Protein AF-A0A0C2FC70-F1 (afdb_monomer_lite)

Secondary structure (DSSP, 8-state):
-----EEEE---TT---EEEEPPPP--PPPP-S----EEEEPPPPTT------EEEES--TTS--HHHHHHHHHHHHHHS-EEE---SSPPPHHHHHHHHHTT-TT--S---TT-PPPEEEEETTEEEEEETTEEEETTEEEEE--S-EEPPTTSTTPPTT-EEPPP-HHHHBPSSPPPHHHHHTTEEE---------SSSSPPPS------SS---SSPEEEE--SSS--EEEE-TT------HHHHHHHS-HHHHHHHHT---PPPTTHHHHTTT-EEETTEEE-S--

Sequence (290 aa):
MVIAAVIRETEKAGAPGLHLLPPKETFELPHAETTTGRIQPIAHAADSKVDFGALVYGIDLNKFTDADFAFISDALHNHKLLVFKEQPSMLRPQQQYRLTASFDPDETTGGFAHGKDPFLLHHDGVDIYGIPKRPAIPEQPQVHILGRGPLGPDHYGFPPGFEVQGIDHHEFHLPPHISDEHREAGASRFYQWHFDGSLYNIPPPRVGCLLAVQTPKGPDVTVRWDDGSGTEMRMPPGATAMVAGSRALALLDEATRQTALHSRIEYAPHAFAWMAPARSTRLGHLSWEL

Radius of gyration: 21.15 Å; chains: 1; bounding box: 56×51×53 Å

Organism: NCBI:txid1398154

pLDDT: mean 84.71, std 16.94, range [21.47, 98.69]

Foldseek 3Di:
DDQPFDFDFDDDPDDGDGDGQRWQPDDAFAADPAAPKDWDADDDDPPDPDDAEIEIERAQLQRGGPRNLVVVVVNCVVRVYYHYPDHVDFHDLVSLLVSQVVVPVPDGRLAELAGDFDFDDDDPNFTWGHHLQWTAQRQRRNDTDHDWFFDDCPRRPDHGRRIRHHDDLVLAADDPDQDPVLVVVQEDEDRDDDDQHYLEPDGHRPDDDDGCPDFDDDAWHWYALPPPPRDIDTDGHPDDDDDDVVVVLVPDDPVVNVVVVPDDDRADHSNCVVCVQWHDDSVGTDHPPD

Structure (mmCIF, N/CA/C/O backbone):
data_AF-A0A0C2FC70-F1
#
_entry.id   AF-A0A0C2FC70-F1
#
loop_
_atom_site.group_PDB
_atom_site.id
_atom_site.type_symbol
_atom_site.label_atom_id
_atom_site.label_alt_id
_atom_site.label_comp_id
_atom_site.label_asym_id
_atom_site.label_entity_id
_atom_site.label_seq_id
_atom_site.pdbx_PDB_ins_code
_atom_site.Cartn_x
_atom_site.Cartn_y
_atom_site.Cartn_z
_atom_site.occupancy
_atom_site.B_iso_or_equiv
_atom_site.auth_seq_id
_atom_site.auth_comp_id
_atom_site.auth_asym_id
_atom_site.auth_atom_id
_atom_site.pdbx_PDB_model_num
ATOM 1 N N . MET A 1 1 ? 18.341 -0.486 -23.695 1.00 24.81 1 MET A N 1
ATOM 2 C CA . MET A 1 1 ? 16.872 -0.359 -23.665 1.00 24.81 1 MET A CA 1
ATOM 3 C C . MET A 1 1 ? 16.564 1.110 -23.884 1.00 24.81 1 MET A C 1
ATOM 5 O O . MET A 1 1 ? 16.937 1.914 -23.045 1.00 24.81 1 MET A O 1
ATOM 9 N N . VAL A 1 2 ? 16.051 1.480 -25.058 1.00 21.47 2 VAL A N 1
ATOM 10 C CA . VAL A 1 2 ? 15.674 2.871 -25.347 1.00 21.47 2 VAL A CA 1
ATOM 11 C C . VAL A 1 2 ? 14.281 3.062 -24.758 1.00 21.47 2 VAL A C 1
ATOM 13 O O . VAL A 1 2 ? 13.325 2.499 -25.282 1.00 21.47 2 VAL A O 1
ATOM 16 N N . ILE A 1 3 ? 14.171 3.777 -23.638 1.00 26.19 3 ILE A N 1
ATOM 17 C CA . ILE A 1 3 ? 12.872 4.169 -23.081 1.00 26.19 3 ILE A CA 1
ATOM 18 C C . ILE A 1 3 ? 12.331 5.272 -23.995 1.00 26.19 3 ILE A C 1
ATOM 20 O O . ILE A 1 3 ? 12.760 6.420 -23.923 1.00 26.19 3 ILE A O 1
ATOM 24 N N . ALA A 1 4 ? 11.440 4.912 -24.916 1.00 27.80 4 ALA A N 1
ATOM 25 C CA . ALA A 1 4 ? 10.729 5.881 -25.739 1.00 27.80 4 ALA A CA 1
ATOM 26 C C . ALA A 1 4 ? 9.585 6.481 -24.908 1.00 27.80 4 ALA A C 1
ATOM 28 O O . ALA A 1 4 ? 8.478 5.948 -24.882 1.00 27.80 4 ALA A O 1
ATOM 29 N N . ALA A 1 5 ? 9.850 7.573 -24.190 1.00 32.78 5 ALA A N 1
ATOM 30 C CA . ALA A 1 5 ? 8.787 8.363 -23.580 1.00 32.78 5 ALA A CA 1
ATOM 31 C C . ALA A 1 5 ? 8.075 9.179 -24.671 1.00 32.78 5 ALA A C 1
ATOM 33 O O . ALA A 1 5 ? 8.718 9.888 -25.446 1.00 32.78 5 ALA A O 1
ATOM 34 N N . VAL A 1 6 ? 6.746 9.075 -24.754 1.00 34.03 6 VAL A N 1
ATOM 35 C CA . VAL A 1 6 ? 5.946 9.876 -25.688 1.00 34.03 6 VAL A CA 1
ATOM 36 C C . VAL A 1 6 ? 5.474 11.122 -24.947 1.00 34.03 6 VAL A C 1
ATOM 38 O O . VAL A 1 6 ? 4.600 11.056 -24.085 1.00 34.03 6 VAL A O 1
ATOM 41 N N . ILE A 1 7 ? 6.045 12.273 -25.293 1.00 35.31 7 ILE A N 1
ATOM 42 C CA . ILE A 1 7 ? 5.510 13.569 -24.874 1.00 35.31 7 ILE A CA 1
ATOM 43 C C . ILE A 1 7 ? 4.188 13.762 -25.621 1.00 35.31 7 ILE A C 1
ATOM 45 O O . ILE A 1 7 ? 4.172 13.818 -26.851 1.00 35.31 7 ILE A O 1
ATOM 49 N N . ARG A 1 8 ? 3.069 13.840 -24.894 1.00 36.94 8 ARG A N 1
ATOM 50 C CA . ARG A 1 8 ? 1.784 14.249 -25.473 1.00 36.94 8 ARG A CA 1
ATOM 51 C C . ARG A 1 8 ? 1.404 15.604 -24.905 1.00 36.94 8 ARG A C 1
ATOM 53 O O . ARG A 1 8 ? 1.207 15.754 -23.702 1.00 36.94 8 ARG A O 1
ATOM 60 N N . GLU A 1 9 ? 1.275 16.578 -25.791 1.00 37.28 9 GLU A N 1
ATOM 61 C CA . GLU A 1 9 ? 0.678 17.869 -25.478 1.00 37.28 9 GLU A CA 1
ATOM 62 C C . GLU A 1 9 ? -0.832 17.647 -25.307 1.00 37.28 9 GLU A C 1
ATOM 64 O O . GLU A 1 9 ? -1.529 17.265 -26.248 1.00 37.28 9 GLU A O 1
ATOM 69 N N . THR A 1 10 ? -1.346 17.762 -24.081 1.00 39.78 10 THR A N 1
ATOM 70 C CA . THR A 1 10 ? -2.792 17.670 -23.848 1.00 39.78 10 THR A CA 1
ATOM 71 C C . THR A 1 10 ? -3.376 19.069 -23.770 1.00 39.78 10 THR A C 1
ATOM 73 O O . THR A 1 10 ? -3.361 19.686 -22.707 1.00 39.78 10 THR A O 1
ATOM 76 N N . GLU A 1 11 ? -3.934 19.553 -24.878 1.00 41.75 11 GLU A N 1
ATOM 77 C CA . GLU A 1 11 ? -4.805 20.727 -24.886 1.00 41.75 11 GLU A CA 1
ATOM 78 C C . GLU A 1 11 ? -6.149 20.380 -24.221 1.00 41.75 11 GLU A C 1
ATOM 80 O O . GLU A 1 11 ? -7.083 19.916 -24.873 1.00 41.75 11 GLU A O 1
ATOM 85 N N . LYS A 1 12 ? -6.280 20.601 -22.908 1.00 36.34 12 LYS A N 1
ATOM 86 C CA . LYS A 1 12 ? -7.579 20.902 -22.282 1.00 36.34 12 LYS A CA 1
ATOM 87 C C . LYS A 1 12 ? -7.410 21.978 -21.211 1.00 36.34 12 LYS A C 1
ATOM 89 O O . LYS A 1 12 ? -6.438 21.982 -20.465 1.00 36.34 12 LYS A O 1
ATOM 94 N N . ALA A 1 13 ? -8.360 22.912 -21.222 1.00 39.34 13 ALA A N 1
ATOM 95 C CA . ALA A 1 13 ? -8.291 24.255 -20.653 1.00 39.34 13 ALA A CA 1
ATOM 96 C C . ALA A 1 13 ? -7.750 24.327 -19.213 1.00 39.34 13 ALA A C 1
ATOM 98 O O . ALA A 1 13 ? -8.326 23.737 -18.302 1.00 39.34 13 ALA A O 1
ATOM 99 N N . GLY A 1 14 ? -6.685 25.113 -19.016 1.00 43.97 14 GLY A N 1
ATOM 100 C CA . GLY A 1 14 ? -6.216 25.507 -17.684 1.00 43.97 14 GLY A CA 1
ATOM 101 C C . GLY A 1 14 ? -4.735 25.872 -17.576 1.00 43.97 14 GLY A C 1
ATOM 102 O O . GLY A 1 14 ? -4.416 26.754 -16.793 1.00 43.97 14 GLY A O 1
ATOM 103 N N . ALA A 1 15 ? -3.853 25.249 -18.363 1.00 36.56 15 ALA A N 1
ATOM 104 C CA . ALA A 1 15 ? -2.464 25.664 -18.612 1.00 36.56 15 ALA A CA 1
ATOM 105 C C . ALA A 1 15 ? -1.824 24.703 -19.637 1.00 36.56 15 ALA A C 1
ATOM 107 O O . ALA A 1 15 ? -2.064 23.498 -19.541 1.00 36.56 15 ALA A O 1
ATOM 108 N N . PRO A 1 16 ? -1.003 25.175 -20.594 1.00 36.03 16 PRO A N 1
ATOM 109 C CA . PRO A 1 16 ? -0.194 24.293 -21.429 1.00 36.03 16 PRO A CA 1
ATOM 110 C C . PRO A 1 16 ? 0.935 23.699 -20.576 1.00 36.03 16 PRO A C 1
ATOM 112 O O . PRO A 1 16 ? 1.930 24.358 -20.286 1.00 36.03 16 PRO A O 1
ATOM 115 N N . GLY A 1 17 ? 0.754 22.462 -20.119 1.00 44.16 17 GLY A N 1
ATOM 116 C CA . GLY A 1 17 ? 1.814 21.656 -19.521 1.00 44.16 17 GLY A CA 1
ATOM 117 C C . GLY A 1 17 ? 2.270 20.594 -20.515 1.00 44.16 17 GLY A C 1
ATOM 118 O O . GLY A 1 17 ? 1.457 19.793 -20.977 1.00 44.16 17 GLY A O 1
ATOM 119 N N . LEU A 1 18 ? 3.564 20.565 -20.844 1.00 38.22 18 LEU A N 1
ATOM 120 C CA . LEU A 1 18 ? 4.168 19.397 -21.482 1.00 38.22 18 LEU A CA 1
ATOM 121 C C . LEU A 1 18 ? 4.107 18.250 -20.466 1.00 38.22 18 LEU A C 1
ATOM 123 O O . LEU A 1 18 ? 4.633 18.372 -19.360 1.00 38.22 18 LEU A O 1
ATOM 127 N N . HIS A 1 19 ? 3.443 17.150 -20.813 1.00 45.22 19 HIS A N 1
ATOM 128 C CA . HIS A 1 19 ? 3.321 16.005 -19.920 1.00 45.22 19 HIS A CA 1
ATOM 129 C C . HIS A 1 19 ? 3.948 14.768 -20.555 1.00 45.22 19 HIS A C 1
ATOM 131 O O . HIS A 1 19 ? 3.587 14.357 -21.661 1.00 45.22 19 HIS A O 1
ATOM 137 N N . LEU A 1 20 ? 4.867 14.151 -19.816 1.00 42.59 20 LEU A N 1
ATOM 138 C CA . LEU A 1 20 ? 5.323 12.799 -20.089 1.00 42.59 20 LEU A CA 1
ATOM 139 C C . LEU A 1 20 ? 4.213 11.843 -19.650 1.00 42.59 20 LEU A C 1
ATOM 141 O O . LEU A 1 20 ? 3.920 11.714 -18.463 1.00 42.59 20 LEU A O 1
ATOM 145 N N . LEU A 1 21 ? 3.563 11.199 -20.616 1.00 49.97 21 LEU A N 1
ATOM 146 C CA . LEU A 1 21 ? 2.787 9.996 -20.349 1.00 49.97 21 LEU A CA 1
ATOM 147 C C . LEU A 1 21 ? 3.707 8.833 -20.715 1.00 49.97 21 LEU A C 1
ATOM 149 O O . LEU A 1 21 ? 3.966 8.647 -21.909 1.00 49.97 21 LEU A O 1
ATOM 153 N N . PRO A 1 22 ? 4.263 8.088 -19.743 1.00 51.53 22 PRO A N 1
ATOM 154 C CA . PRO A 1 22 ? 4.985 6.880 -20.093 1.00 51.53 22 PRO A CA 1
ATOM 155 C C . PRO A 1 22 ? 3.990 5.976 -20.836 1.00 51.53 22 PRO A C 1
ATOM 157 O O . PRO A 1 22 ? 2.924 5.690 -20.286 1.00 51.53 22 PRO A O 1
ATOM 160 N N . PRO A 1 23 ? 4.254 5.574 -22.094 1.00 55.75 23 PRO A N 1
ATOM 161 C CA . PRO A 1 23 ? 3.409 4.574 -22.730 1.00 55.75 23 PRO A CA 1
ATOM 162 C C . PRO A 1 23 ? 3.385 3.345 -21.820 1.00 55.75 23 PRO A C 1
ATOM 164 O O . PRO A 1 23 ? 4.428 2.990 -21.265 1.00 55.75 23 PRO A O 1
ATOM 167 N N . LYS A 1 24 ? 2.214 2.714 -21.642 1.00 66.94 24 LYS A N 1
ATOM 168 C CA . LYS A 1 24 ? 2.158 1.441 -20.920 1.00 66.94 24 LYS A CA 1
ATOM 169 C C . LYS A 1 24 ? 3.145 0.502 -21.588 1.00 66.94 24 LYS A C 1
ATOM 171 O O . LYS A 1 24 ? 3.016 0.186 -22.773 1.00 66.94 24 LYS A O 1
ATOM 176 N N . GLU A 1 25 ? 4.145 0.094 -20.827 1.00 68.81 25 GLU A N 1
ATOM 177 C CA . GLU A 1 25 ? 5.095 -0.880 -21.311 1.00 68.81 25 GLU A CA 1
ATOM 178 C C . GLU A 1 25 ? 4.324 -2.191 -21.513 1.00 68.81 25 GLU A C 1
ATOM 180 O O . GLU A 1 25 ? 3.597 -2.667 -20.639 1.00 68.81 25 GLU A O 1
ATOM 185 N N . THR A 1 26 ? 4.366 -2.702 -22.740 1.00 69.81 26 THR A N 1
ATOM 186 C CA . THR A 1 26 ? 3.718 -3.962 -23.090 1.00 69.81 26 THR A CA 1
ATOM 187 C C . THR A 1 26 ? 4.673 -5.061 -22.668 1.00 69.81 26 THR A C 1
ATOM 189 O O . THR A 1 26 ? 5.777 -5.167 -23.201 1.00 69.81 26 THR A O 1
ATOM 192 N N . PHE A 1 27 ? 4.280 -5.841 -21.669 1.00 77.62 27 PHE A N 1
ATOM 193 C CA . PHE A 1 27 ? 5.109 -6.917 -21.148 1.00 77.62 27 PHE A CA 1
ATOM 194 C C . PHE A 1 27 ? 4.479 -8.257 -21.499 1.00 77.62 27 PHE A C 1
ATOM 196 O O . PHE A 1 27 ? 3.345 -8.527 -21.111 1.00 77.62 27 PHE A O 1
ATOM 203 N N . GLU A 1 28 ? 5.237 -9.109 -22.181 1.00 86.94 28 GLU A N 1
ATOM 204 C CA . GLU A 1 28 ? 4.930 -10.533 -22.274 1.00 86.94 28 GLU A CA 1
ATOM 205 C C . GLU A 1 28 ? 5.640 -11.245 -21.121 1.00 86.94 28 GLU A C 1
ATOM 207 O O . GLU A 1 28 ? 6.858 -11.121 -20.947 1.00 86.94 28 GLU A O 1
ATOM 212 N N . LEU A 1 29 ? 4.870 -11.946 -20.287 1.00 93.69 29 LEU A N 1
ATOM 213 C CA . LEU A 1 29 ? 5.446 -12.781 -19.240 1.00 93.69 29 LEU A CA 1
ATOM 214 C C . LEU A 1 29 ? 6.106 -14.005 -19.888 1.00 93.69 29 LEU A C 1
ATOM 216 O O . LEU A 1 29 ? 5.537 -14.569 -20.825 1.00 93.69 29 LEU A O 1
ATOM 220 N N . PRO A 1 30 ? 7.286 -14.440 -19.409 1.00 96.06 30 PRO A N 1
ATOM 221 C CA . PRO A 1 30 ? 7.860 -15.701 -19.850 1.00 96.06 30 PRO A CA 1
ATOM 222 C C . PRO A 1 30 ? 6.858 -16.836 -19.638 1.00 96.06 30 PRO A C 1
ATOM 224 O O . PRO A 1 30 ? 6.264 -16.940 -18.565 1.00 96.06 30 PRO A O 1
ATOM 227 N N . HIS A 1 31 ? 6.688 -17.674 -20.655 1.00 97.50 31 HIS A N 1
ATOM 228 C CA . HIS A 1 31 ? 5.758 -18.790 -20.581 1.00 97.50 31 HIS A CA 1
ATOM 229 C C . HIS A 1 31 ? 6.307 -19.931 -19.714 1.00 97.50 31 HIS A C 1
ATOM 231 O O . HIS A 1 31 ? 7.482 -20.298 -19.835 1.00 97.50 31 HIS A O 1
ATOM 237 N N . ALA A 1 32 ? 5.448 -20.530 -18.894 1.00 98.06 32 ALA A N 1
ATOM 238 C CA . ALA A 1 32 ? 5.674 -21.828 -18.277 1.00 98.06 32 ALA A CA 1
ATOM 239 C C . ALA A 1 32 ? 4.381 -22.650 -18.230 1.00 98.06 32 ALA A C 1
ATOM 241 O O . ALA A 1 32 ? 3.291 -22.122 -18.056 1.00 98.06 32 ALA A O 1
ATOM 242 N N . GLU A 1 33 ? 4.514 -23.972 -18.321 1.00 97.56 33 GLU A N 1
ATOM 243 C CA . GLU A 1 33 ? 3.372 -24.898 -18.251 1.00 97.56 33 GLU A CA 1
ATOM 244 C C . GLU A 1 33 ? 2.795 -25.013 -16.829 1.00 97.56 33 GLU A C 1
ATOM 246 O O . GLU A 1 33 ? 1.617 -25.303 -16.632 1.00 97.56 33 GLU A O 1
ATOM 251 N N . THR A 1 34 ? 3.636 -24.816 -15.809 1.00 97.69 34 THR A N 1
ATOM 252 C CA . THR A 1 34 ? 3.276 -25.003 -14.399 1.00 97.69 34 THR A CA 1
ATOM 253 C C . THR A 1 34 ? 3.986 -23.994 -13.509 1.00 97.69 34 THR A C 1
ATOM 255 O O . THR A 1 34 ? 5.138 -23.651 -13.768 1.00 97.69 34 THR A O 1
ATOM 258 N N . THR A 1 35 ? 3.346 -23.613 -12.405 1.00 97.94 35 THR A N 1
ATOM 259 C CA . THR A 1 35 ? 3.975 -22.844 -11.324 1.00 97.94 35 THR A CA 1
ATOM 260 C C . THR A 1 35 ? 4.586 -23.768 -10.265 1.00 97.94 35 THR A C 1
ATOM 262 O O . THR A 1 35 ? 4.071 -24.854 -9.991 1.00 97.94 35 THR A O 1
ATOM 265 N N . THR A 1 36 ? 5.662 -23.320 -9.618 1.00 96.69 36 THR A N 1
ATOM 266 C CA . THR A 1 36 ? 6.178 -23.907 -8.364 1.00 96.69 36 THR A CA 1
ATOM 267 C C . THR A 1 36 ? 5.566 -23.262 -7.117 1.00 96.69 36 THR A C 1
ATOM 269 O O . THR A 1 36 ? 5.933 -23.600 -5.988 1.00 96.69 36 THR A O 1
ATOM 272 N N . GLY A 1 37 ? 4.647 -22.317 -7.318 1.00 97.69 37 GLY A N 1
ATOM 273 C CA . GLY A 1 37 ? 3.953 -21.579 -6.285 1.00 97.69 37 GLY A CA 1
ATOM 274 C C . GLY A 1 37 ? 3.147 -22.474 -5.358 1.00 97.69 37 GLY A C 1
ATOM 275 O O . GLY A 1 37 ? 2.450 -23.397 -5.776 1.00 97.69 37 GLY A O 1
ATOM 276 N N . ARG A 1 38 ? 3.215 -22.168 -4.064 1.00 98.38 38 ARG A N 1
ATOM 277 C CA . ARG A 1 38 ? 2.359 -22.785 -3.049 1.00 98.38 38 ARG A CA 1
ATOM 278 C C . ARG A 1 38 ? 1.823 -21.744 -2.083 1.00 98.38 38 ARG A C 1
ATOM 280 O O . ARG A 1 38 ? 2.500 -20.765 -1.763 1.00 98.38 38 ARG A O 1
ATOM 287 N N . ILE A 1 39 ? 0.622 -22.009 -1.589 1.00 98.44 39 ILE A N 1
ATOM 288 C CA . ILE A 1 39 ? -0.102 -21.152 -0.655 1.00 98.44 39 ILE A CA 1
ATOM 289 C C . ILE A 1 39 ? -0.124 -21.806 0.722 1.00 98.44 39 ILE A C 1
ATOM 291 O O . ILE A 1 39 ? -0.339 -23.009 0.856 1.00 98.44 39 ILE A O 1
ATOM 295 N N . GLN A 1 40 ? 0.057 -20.989 1.751 1.00 98.50 40 GLN A N 1
ATOM 296 C CA . GLN A 1 40 ? -0.222 -21.339 3.135 1.00 98.50 40 GLN A CA 1
ATOM 297 C C . GLN A 1 40 ? -1.121 -20.248 3.728 1.00 98.50 40 GLN A C 1
ATOM 299 O O . GLN A 1 40 ? -0.645 -19.123 3.890 1.00 98.50 40 GLN A O 1
ATOM 304 N N . PRO A 1 41 ? -2.396 -20.530 4.057 1.00 97.69 41 PRO A N 1
ATOM 305 C CA . PRO A 1 41 ? -3.260 -19.556 4.719 1.00 97.69 41 PRO A CA 1
ATOM 306 C C . PRO A 1 41 ? -2.601 -18.985 5.979 1.00 97.69 41 PRO A C 1
ATOM 308 O O . PRO A 1 41 ? -1.915 -19.706 6.711 1.00 97.69 41 PRO A O 1
ATOM 311 N N . ILE A 1 42 ? -2.787 -17.687 6.226 1.00 96.81 42 ILE A N 1
ATOM 312 C CA . ILE A 1 42 ? -2.269 -17.056 7.442 1.00 96.81 42 ILE A CA 1
ATOM 313 C C . ILE A 1 42 ? -3.010 -17.648 8.642 1.00 96.81 42 ILE A C 1
ATOM 315 O O . ILE A 1 42 ? -4.238 -17.673 8.680 1.00 96.81 42 ILE A O 1
ATOM 319 N N . ALA A 1 43 ? -2.249 -18.139 9.620 1.00 95.00 43 ALA A N 1
ATOM 320 C CA . ALA A 1 43 ? -2.805 -18.595 10.882 1.00 95.00 43 ALA A CA 1
ATOM 321 C C . ALA A 1 43 ? -3.225 -17.382 11.718 1.00 95.00 43 ALA A C 1
ATOM 323 O O . ALA A 1 43 ? -2.395 -16.545 12.075 1.00 95.00 43 ALA A O 1
ATOM 324 N N . HIS A 1 44 ? -4.515 -17.306 12.026 1.00 93.31 44 HIS A N 1
ATOM 325 C CA . HIS A 1 44 ? -5.086 -16.293 12.907 1.00 93.31 44 HIS A CA 1
ATOM 326 C C . HIS A 1 44 ? -5.224 -16.836 14.333 1.00 93.31 44 HIS A C 1
ATOM 328 O O . HIS A 1 44 ? -5.154 -18.047 14.555 1.00 93.31 44 HIS A O 1
ATOM 334 N N . ALA A 1 45 ? -5.411 -15.944 15.311 1.00 90.56 45 ALA A N 1
ATOM 335 C CA . ALA A 1 45 ? -5.702 -16.346 16.688 1.00 90.56 45 ALA A CA 1
ATOM 336 C C . ALA A 1 45 ? -6.962 -17.231 16.750 1.00 90.56 45 ALA A C 1
ATOM 338 O O . ALA A 1 45 ? -7.863 -17.082 15.928 1.00 90.56 45 ALA A O 1
ATOM 339 N N . ALA A 1 46 ? -7.029 -18.156 17.711 1.00 89.50 46 ALA A N 1
ATOM 340 C CA . ALA A 1 46 ? -8.088 -19.173 17.763 1.00 89.50 46 ALA A CA 1
ATOM 341 C C . ALA A 1 46 ? -9.508 -18.589 17.920 1.00 89.50 46 ALA A C 1
ATOM 343 O O . ALA A 1 46 ? -10.487 -19.207 17.513 1.00 89.50 46 ALA A O 1
ATOM 344 N N . ASP A 1 47 ? -9.613 -17.402 18.508 1.00 90.31 47 ASP A N 1
ATOM 345 C CA . ASP A 1 47 ? -10.835 -16.620 18.693 1.00 90.31 47 ASP A CA 1
ATOM 346 C C . ASP A 1 47 ? -11.088 -15.606 17.561 1.00 90.31 47 ASP A C 1
ATOM 348 O O . ASP A 1 47 ? -12.145 -14.968 17.512 1.00 90.31 47 ASP A O 1
ATOM 352 N N . SER A 1 48 ? -10.148 -15.471 16.623 1.00 89.81 48 SER A N 1
ATOM 353 C CA . SER A 1 48 ? -10.283 -14.598 15.466 1.00 89.81 48 SER A CA 1
ATOM 354 C C . SER A 1 48 ? -11.284 -15.166 14.465 1.00 89.81 48 SER A C 1
ATOM 356 O O . SER A 1 48 ? -11.252 -16.337 14.097 1.00 89.81 48 SER A O 1
ATOM 358 N N . LYS A 1 49 ? -12.157 -14.291 13.962 1.00 88.81 49 LYS A N 1
ATOM 359 C CA . LYS A 1 49 ? -13.102 -14.603 12.876 1.00 88.81 49 LYS A CA 1
ATOM 360 C C . LYS A 1 49 ? -12.554 -14.250 11.490 1.00 88.81 49 LYS A C 1
ATOM 362 O O . LYS A 1 49 ? -13.321 -14.235 10.528 1.00 88.81 49 LYS A O 1
ATOM 367 N N . VAL A 1 50 ? -11.273 -13.892 11.403 1.00 92.12 50 VAL A N 1
ATOM 368 C CA . VAL A 1 50 ? -10.609 -13.550 10.143 1.00 92.12 50 VAL A CA 1
ATOM 369 C C . VAL A 1 50 ? -10.375 -14.824 9.330 1.00 92.12 50 VAL A C 1
ATOM 371 O O . VAL A 1 50 ? -9.834 -15.801 9.837 1.00 92.12 50 VAL A O 1
ATOM 374 N N . ASP A 1 51 ? -10.779 -14.795 8.063 1.00 91.75 51 ASP A N 1
ATOM 375 C CA . ASP A 1 51 ? -10.767 -15.930 7.133 1.00 91.75 51 ASP A CA 1
ATOM 376 C C . ASP A 1 51 ? -10.002 -15.638 5.828 1.00 91.75 51 ASP A C 1
ATOM 378 O O . ASP A 1 51 ? -10.070 -16.408 4.870 1.00 91.75 51 ASP A O 1
ATOM 382 N N . PHE A 1 52 ? -9.251 -14.536 5.784 1.00 95.50 52 PHE A N 1
ATOM 383 C CA . PHE A 1 52 ? -8.480 -14.109 4.618 1.00 95.50 52 PHE A CA 1
ATOM 384 C C . PHE A 1 52 ? -6.982 -13.993 4.936 1.00 95.50 52 PHE A C 1
ATOM 386 O O . PHE A 1 52 ? -6.560 -14.021 6.093 1.00 95.50 52 PHE A O 1
ATOM 393 N N . GLY A 1 53 ? -6.177 -13.841 3.890 1.00 97.50 53 GLY A N 1
ATOM 394 C CA . GLY A 1 53 ? -4.730 -13.717 3.958 1.00 97.50 53 GLY A CA 1
ATOM 395 C C . GLY A 1 53 ? -4.014 -15.045 3.739 1.00 97.50 53 GLY A C 1
ATOM 396 O O . GLY A 1 53 ? -4.361 -16.066 4.335 1.00 97.50 53 GLY A O 1
ATOM 397 N N . ALA A 1 54 ? -2.978 -15.033 2.905 1.00 98.44 54 ALA A N 1
ATOM 398 C CA . ALA A 1 54 ? -2.121 -16.190 2.717 1.00 98.44 54 ALA A CA 1
ATOM 399 C C . ALA A 1 54 ? -0.657 -15.823 2.455 1.00 98.44 54 ALA A C 1
ATOM 401 O O . ALA A 1 54 ? -0.333 -14.771 1.909 1.00 98.44 54 ALA A O 1
ATOM 402 N N . LEU A 1 55 ? 0.234 -16.723 2.850 1.00 98.69 55 LEU A N 1
ATOM 403 C CA . LEU A 1 55 ? 1.650 -16.695 2.528 1.00 98.69 55 LEU A CA 1
ATOM 404 C C . LEU A 1 55 ? 1.873 -17.429 1.201 1.00 98.69 55 LEU A C 1
ATOM 406 O O . LEU A 1 55 ? 1.367 -18.538 1.018 1.00 98.69 55 LEU A O 1
ATOM 410 N N . VAL A 1 56 ? 2.654 -16.833 0.305 1.00 98.69 56 VAL A N 1
ATOM 411 C CA . VAL A 1 56 ? 3.025 -17.422 -0.988 1.00 98.69 56 VAL A CA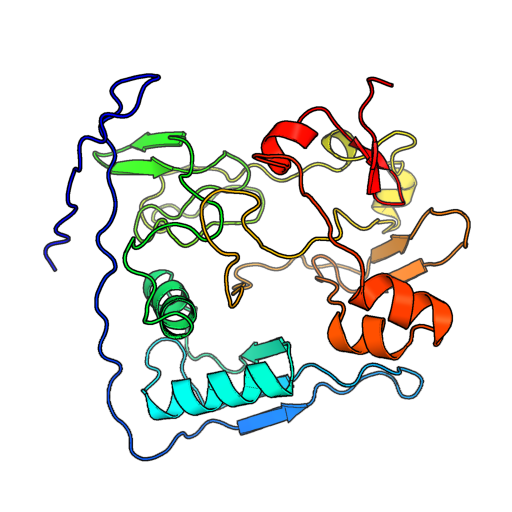 1
ATOM 412 C C . VAL A 1 56 ? 4.515 -17.728 -0.993 1.00 98.69 56 VAL A C 1
ATOM 414 O O . VAL A 1 56 ? 5.333 -16.884 -0.626 1.00 98.69 56 VAL A O 1
ATOM 417 N N . TYR A 1 57 ? 4.862 -18.936 -1.422 1.00 98.69 57 TYR A N 1
ATOM 418 C CA . TYR A 1 57 ? 6.234 -19.432 -1.504 1.00 98.69 57 TYR A CA 1
ATOM 419 C C . TYR A 1 57 ? 6.516 -20.006 -2.888 1.00 98.69 57 TYR A C 1
ATOM 421 O O . TYR A 1 57 ? 5.586 -20.385 -3.597 1.00 98.69 57 TYR A O 1
ATOM 429 N N . GLY A 1 58 ? 7.798 -20.142 -3.231 1.00 97.81 58 GLY A N 1
ATOM 430 C CA . GLY A 1 58 ? 8.228 -20.843 -4.444 1.00 97.81 58 GLY A CA 1
ATOM 431 C C . GLY A 1 58 ? 8.094 -20.040 -5.739 1.00 97.81 58 GLY A C 1
ATOM 432 O O . GLY A 1 58 ? 8.322 -20.608 -6.798 1.00 97.81 58 GLY A O 1
ATOM 433 N N . ILE A 1 59 ? 7.755 -18.748 -5.666 1.00 98.31 59 ILE A N 1
ATOM 434 C CA . ILE A 1 59 ? 7.711 -17.835 -6.818 1.00 98.31 59 ILE A CA 1
ATOM 435 C C . ILE A 1 59 ? 8.735 -16.722 -6.598 1.00 98.31 59 ILE A C 1
ATOM 437 O O . ILE A 1 59 ? 8.660 -16.014 -5.594 1.00 98.31 59 ILE A O 1
ATOM 441 N N . ASP A 1 60 ? 9.669 -16.546 -7.533 1.00 97.94 60 ASP A N 1
ATOM 442 C CA . ASP A 1 60 ? 10.565 -15.384 -7.582 1.00 97.94 60 ASP A CA 1
ATOM 443 C C . ASP A 1 60 ? 9.867 -14.245 -8.333 1.00 97.94 60 ASP A C 1
ATOM 445 O O . ASP A 1 60 ? 9.762 -14.268 -9.560 1.00 97.94 60 ASP A O 1
ATOM 449 N N . LEU A 1 61 ? 9.408 -13.219 -7.612 1.00 97.88 61 LEU A N 1
ATOM 450 C CA . LEU A 1 61 ? 8.716 -12.075 -8.207 1.00 97.88 61 LEU A CA 1
ATOM 451 C C . LEU A 1 61 ? 9.607 -11.239 -9.136 1.00 97.88 61 LEU A C 1
ATOM 453 O O . LEU A 1 61 ? 9.091 -10.429 -9.899 1.00 97.88 61 LEU A O 1
ATOM 457 N N . ASN A 1 62 ? 10.932 -11.418 -9.125 1.00 97.31 62 ASN A N 1
ATOM 458 C CA . ASN A 1 62 ? 11.794 -10.785 -10.121 1.00 97.31 62 ASN A CA 1
ATOM 459 C C . ASN A 1 62 ? 11.821 -11.528 -11.469 1.00 97.31 62 ASN A C 1
ATOM 461 O O . ASN A 1 62 ? 12.403 -10.994 -12.422 1.00 97.31 62 ASN A O 1
ATOM 465 N N . LYS A 1 63 ? 11.261 -12.747 -11.535 1.00 97.00 63 LYS A N 1
ATOM 466 C CA . LYS A 1 63 ? 11.337 -13.678 -12.676 1.00 97.00 63 LYS A CA 1
ATOM 467 C C . LYS A 1 63 ? 10.065 -14.525 -12.857 1.00 97.00 63 LYS A C 1
ATOM 469 O O . LYS A 1 63 ? 10.150 -15.637 -13.371 1.00 97.00 63 LYS A O 1
ATOM 474 N N . PHE A 1 64 ? 8.912 -14.027 -12.421 1.00 97.81 64 PHE A N 1
ATOM 475 C CA . PHE A 1 64 ? 7.662 -14.782 -12.487 1.00 97.81 64 PHE A CA 1
ATOM 476 C C . PHE A 1 64 ? 7.192 -14.988 -13.934 1.00 97.81 64 PHE A C 1
ATOM 478 O O . PHE A 1 64 ? 7.421 -14.150 -14.812 1.00 97.81 64 PHE A O 1
ATOM 485 N N . THR A 1 65 ? 6.547 -16.126 -14.158 1.00 98.19 65 THR A N 1
ATOM 486 C CA . THR A 1 65 ? 6.000 -16.570 -15.445 1.00 98.19 65 THR A CA 1
ATOM 487 C C . THR A 1 65 ? 4.506 -16.260 -15.562 1.00 98.19 65 THR A C 1
ATOM 489 O O . THR A 1 65 ? 3.875 -15.790 -14.611 1.00 98.19 65 THR A O 1
ATOM 492 N N . ASP A 1 66 ? 3.909 -16.529 -16.721 1.00 97.88 66 ASP A N 1
ATOM 493 C CA . ASP A 1 66 ? 2.455 -16.458 -16.903 1.00 97.88 66 ASP A CA 1
ATOM 494 C C . ASP A 1 66 ? 1.687 -17.459 -16.016 1.00 97.88 66 ASP A C 1
ATOM 496 O O . ASP A 1 66 ? 0.673 -17.088 -15.422 1.00 97.88 66 ASP A O 1
ATOM 500 N N . ALA A 1 67 ? 2.193 -18.683 -15.837 1.00 98.50 67 ALA A N 1
ATOM 501 C CA . ALA A 1 67 ? 1.629 -19.666 -14.912 1.00 98.50 67 ALA A CA 1
ATOM 502 C C . ALA A 1 67 ? 1.720 -19.207 -13.450 1.00 98.50 67 ALA A C 1
ATOM 504 O O . ALA A 1 67 ? 0.763 -19.377 -12.689 1.00 98.50 67 ALA A O 1
ATOM 505 N N . ASP A 1 68 ? 2.835 -18.584 -13.052 1.00 98.69 68 ASP A N 1
ATOM 506 C CA . ASP A 1 68 ? 2.961 -17.980 -11.721 1.00 98.69 68 ASP A CA 1
ATOM 507 C C . ASP A 1 68 ? 1.956 -16.844 -11.532 1.00 98.69 68 ASP A C 1
ATOM 509 O O . ASP A 1 68 ? 1.323 -16.745 -10.482 1.00 98.69 68 ASP A O 1
ATOM 513 N N . PHE A 1 69 ? 1.776 -15.992 -12.543 1.00 98.12 69 PHE A N 1
ATOM 514 C CA . PHE A 1 69 ? 0.805 -14.908 -12.472 1.00 98.12 69 PHE A CA 1
ATOM 515 C C . PHE A 1 69 ? -0.634 -15.424 -12.383 1.00 98.12 69 PHE A C 1
ATOM 517 O O . PHE A 1 69 ? -1.398 -14.931 -11.555 1.00 98.12 69 PHE A O 1
ATOM 524 N N . ALA A 1 70 ? -1.004 -16.434 -13.175 1.00 98.31 70 ALA A N 1
ATOM 525 C CA . ALA A 1 70 ? -2.324 -17.057 -13.096 1.00 98.31 70 ALA A CA 1
ATOM 526 C C . ALA A 1 70 ? -2.600 -17.596 -11.683 1.00 98.31 70 ALA A C 1
ATOM 528 O O . ALA A 1 70 ? -3.660 -17.332 -11.111 1.00 98.31 70 ALA A O 1
ATOM 529 N N . PHE A 1 71 ? -1.609 -18.264 -11.086 1.00 98.69 71 PHE A N 1
ATOM 530 C CA . PHE A 1 71 ? -1.666 -18.728 -9.703 1.00 98.69 71 PHE A CA 1
ATOM 531 C C . PHE A 1 71 ? -1.811 -17.579 -8.700 1.00 98.69 71 PHE A C 1
ATOM 533 O O . PHE A 1 71 ? -2.676 -17.627 -7.829 1.00 98.69 71 PHE A O 1
ATOM 540 N N . ILE A 1 72 ? -0.997 -16.526 -8.823 1.00 98.56 72 ILE A N 1
ATOM 541 C CA . ILE A 1 72 ? -1.058 -15.340 -7.957 1.00 98.56 72 ILE A CA 1
ATOM 542 C C . ILE A 1 72 ? -2.424 -14.660 -8.058 1.00 98.56 72 ILE A C 1
ATOM 544 O O . ILE A 1 72 ? -2.988 -14.262 -7.039 1.00 98.56 72 ILE A O 1
ATOM 548 N N . SER A 1 73 ? -2.954 -14.525 -9.272 1.00 97.94 73 SER A N 1
ATOM 549 C CA . SER A 1 73 ? -4.236 -13.880 -9.523 1.00 97.94 73 SER A CA 1
ATOM 550 C C . SER A 1 73 ? -5.372 -14.647 -8.856 1.00 97.94 73 SER A C 1
ATOM 552 O O . SER A 1 73 ? -6.119 -14.058 -8.072 1.00 97.94 73 SER A O 1
ATOM 554 N N . ASP A 1 74 ? -5.465 -15.961 -9.074 1.00 98.25 74 ASP A N 1
ATOM 555 C CA . ASP A 1 74 ? -6.470 -16.801 -8.414 1.00 98.25 74 ASP A CA 1
ATOM 556 C C . ASP A 1 74 ? -6.323 -16.760 -6.883 1.00 98.25 74 ASP A C 1
ATOM 558 O O . ASP A 1 74 ? -7.281 -16.485 -6.153 1.00 98.25 74 ASP A O 1
ATOM 562 N N . ALA A 1 75 ? -5.094 -16.913 -6.384 1.00 98.31 75 ALA A N 1
ATOM 563 C CA . ALA A 1 75 ? -4.794 -16.854 -4.960 1.00 98.31 75 ALA A CA 1
ATOM 564 C C . ALA A 1 75 ? -5.230 -15.528 -4.326 1.00 98.31 75 ALA A C 1
ATOM 566 O O . ALA A 1 75 ? -5.798 -15.525 -3.234 1.00 98.31 75 ALA A O 1
ATOM 567 N N . LEU A 1 76 ? -4.993 -14.396 -4.995 1.00 97.81 76 LEU A N 1
ATOM 568 C CA . LEU A 1 76 ? -5.360 -13.080 -4.481 1.00 97.81 76 LEU A CA 1
ATOM 569 C C . LEU A 1 76 ? -6.881 -12.904 -4.462 1.00 97.81 76 LEU A C 1
ATOM 571 O O . LEU A 1 76 ? -7.422 -12.407 -3.475 1.00 97.81 76 LEU A O 1
ATOM 575 N N . HIS A 1 77 ? -7.591 -13.362 -5.495 1.00 95.38 77 HIS A N 1
ATOM 576 C CA . HIS A 1 77 ? -9.053 -13.318 -5.514 1.00 95.38 77 HIS A CA 1
ATOM 577 C C . HIS A 1 77 ? -9.667 -14.197 -4.425 1.00 95.38 77 HIS A C 1
ATOM 579 O O . HIS A 1 77 ? -10.677 -13.806 -3.839 1.00 95.38 77 HIS A O 1
ATOM 585 N N . ASN A 1 78 ? -9.050 -15.329 -4.084 1.00 95.81 78 ASN A N 1
ATOM 586 C CA . ASN A 1 78 ? -9.520 -16.216 -3.021 1.00 95.81 78 ASN A CA 1
ATOM 587 C C . ASN A 1 78 ? -9.166 -15.676 -1.625 1.00 95.81 78 ASN A C 1
ATOM 589 O O . ASN A 1 78 ? -10.055 -15.474 -0.792 1.00 95.81 78 ASN A O 1
ATOM 593 N N . HIS A 1 79 ? -7.901 -15.327 -1.397 1.00 96.75 79 HIS A N 1
ATOM 594 C CA . HIS A 1 79 ? -7.365 -14.980 -0.079 1.00 96.75 79 HIS A CA 1
ATOM 595 C C . HIS A 1 79 ? -7.314 -13.480 0.227 1.00 96.75 79 HIS A C 1
ATOM 597 O O . HIS A 1 79 ? -7.014 -13.126 1.361 1.00 96.75 79 HIS A O 1
ATOM 603 N N . LYS A 1 80 ? -7.623 -12.588 -0.722 1.00 95.69 80 LYS A N 1
ATOM 604 C CA . LYS A 1 80 ? -7.704 -11.113 -0.585 1.00 95.69 80 LYS A CA 1
ATOM 605 C C . LYS A 1 80 ? -6.396 -10.381 -0.247 1.00 95.69 80 LYS A C 1
ATOM 607 O O . LYS A 1 80 ? -6.256 -9.215 -0.589 1.00 95.69 80 LYS A O 1
ATOM 612 N N . LEU A 1 81 ? -5.446 -11.048 0.404 1.00 97.19 81 LEU A N 1
ATOM 613 C CA . LEU A 1 81 ? -4.127 -10.543 0.769 1.00 97.19 81 LEU A CA 1
ATOM 614 C C . LEU A 1 81 ? -3.103 -11.666 0.595 1.00 97.19 81 LEU A C 1
ATOM 616 O O . LEU A 1 81 ? -3.282 -12.755 1.140 1.00 97.19 81 LEU A O 1
ATOM 620 N N . LEU A 1 82 ? -2.014 -11.384 -0.115 1.00 98.38 82 LEU A N 1
ATOM 621 C CA . LEU A 1 82 ? -0.900 -12.311 -0.285 1.00 98.38 82 LEU A CA 1
ATOM 622 C C . LEU A 1 82 ? 0.384 -11.707 0.280 1.00 98.38 82 LEU A C 1
ATOM 624 O O . LEU A 1 82 ? 0.696 -10.545 0.030 1.00 98.38 82 LEU A O 1
ATOM 628 N N . VAL A 1 83 ? 1.148 -12.515 1.012 1.00 97.94 83 VAL A N 1
ATOM 629 C CA . VAL A 1 83 ? 2.476 -12.157 1.517 1.00 97.94 83 VAL A CA 1
ATOM 630 C C . VAL A 1 83 ? 3.499 -13.097 0.899 1.00 97.94 83 VAL A C 1
ATOM 632 O O . VAL A 1 83 ? 3.561 -14.278 1.239 1.00 97.94 83 VAL A O 1
ATOM 635 N N . PHE A 1 84 ? 4.327 -12.571 0.004 1.00 98.19 84 PHE A N 1
ATOM 636 C CA . PHE A 1 84 ? 5.364 -13.345 -0.669 1.00 98.19 84 PHE A CA 1
ATOM 637 C C . PHE A 1 84 ? 6.566 -13.547 0.252 1.00 98.19 84 PHE A C 1
ATOM 639 O O . PHE A 1 84 ? 7.098 -12.603 0.841 1.00 98.19 84 PHE A O 1
ATOM 646 N N . LYS A 1 85 ? 6.982 -14.801 0.409 1.00 97.50 85 LYS A N 1
ATOM 647 C CA . LYS A 1 85 ? 8.090 -15.215 1.274 1.00 97.50 85 LYS A CA 1
ATOM 648 C C . LYS A 1 85 ? 9.253 -15.731 0.428 1.00 97.50 85 LYS A C 1
ATOM 650 O O . LYS A 1 85 ? 9.093 -15.996 -0.759 1.00 97.50 85 LYS A O 1
ATOM 655 N N . GLU A 1 86 ? 10.422 -15.836 1.061 1.00 96.56 86 GLU A N 1
ATOM 656 C CA . GLU A 1 86 ? 11.624 -16.463 0.479 1.00 96.56 86 GLU A CA 1
ATOM 657 C C . GLU A 1 86 ? 12.046 -15.870 -0.877 1.00 96.56 86 GLU A C 1
ATOM 659 O O . GLU A 1 86 ? 12.566 -16.571 -1.740 1.00 96.56 86 GLU A O 1
ATOM 664 N N . GLN A 1 87 ? 11.837 -14.561 -1.064 1.00 97.06 87 GLN A N 1
ATOM 665 C CA . GLN A 1 87 ? 12.317 -13.875 -2.260 1.00 97.06 87 GLN A CA 1
ATOM 666 C C . GLN A 1 87 ? 13.855 -13.898 -2.274 1.00 97.06 87 GLN A C 1
ATOM 668 O O . GLN A 1 87 ? 14.467 -13.475 -1.288 1.00 97.06 87 GLN A O 1
ATOM 673 N N . PRO A 1 88 ? 14.493 -14.382 -3.356 1.00 96.31 88 PRO A N 1
ATOM 674 C CA . PRO A 1 88 ? 15.948 -14.550 -3.407 1.00 96.31 88 PRO A CA 1
ATOM 675 C C . PRO A 1 88 ? 16.694 -13.210 -3.403 1.00 96.31 88 PRO A C 1
ATOM 677 O O . PRO A 1 88 ? 17.869 -13.144 -3.045 1.00 96.31 88 PRO A O 1
ATOM 680 N N . SER A 1 89 ? 16.016 -12.138 -3.804 1.00 96.00 89 SER A N 1
ATOM 681 C CA . SER A 1 89 ? 16.504 -10.766 -3.774 1.00 96.00 89 SER A CA 1
ATOM 682 C C . SER A 1 89 ? 15.336 -9.792 -3.619 1.00 96.00 89 SER A C 1
ATOM 684 O O . SER A 1 89 ? 14.173 -10.156 -3.800 1.00 96.00 89 SER A O 1
ATOM 686 N N . MET A 1 90 ? 15.644 -8.539 -3.272 1.00 93.75 90 MET A N 1
ATOM 687 C CA . MET A 1 90 ? 14.639 -7.480 -3.189 1.00 93.75 90 MET A CA 1
ATOM 688 C C . MET A 1 90 ? 13.937 -7.296 -4.541 1.00 93.75 90 MET A C 1
ATOM 690 O O . MET A 1 90 ? 14.571 -7.332 -5.600 1.00 93.75 90 MET A O 1
ATOM 694 N N . LEU A 1 91 ? 12.617 -7.116 -4.505 1.00 96.00 91 LEU A N 1
ATOM 695 C CA . LEU A 1 91 ? 11.828 -6.875 -5.707 1.00 96.00 91 LEU A CA 1
ATOM 696 C C . LEU A 1 91 ? 12.233 -5.538 -6.332 1.00 96.00 91 LEU A C 1
ATOM 698 O O . LEU A 1 91 ? 12.277 -4.517 -5.649 1.00 96.00 91 LEU A O 1
ATOM 702 N N . ARG A 1 92 ? 12.537 -5.542 -7.631 1.00 95.38 92 ARG A N 1
ATOM 703 C CA . ARG A 1 92 ? 12.858 -4.310 -8.361 1.00 95.38 92 ARG A CA 1
ATOM 704 C C . ARG A 1 92 ? 11.583 -3.508 -8.653 1.00 95.38 92 ARG A C 1
ATOM 706 O O . ARG A 1 92 ? 10.574 -4.137 -8.984 1.00 95.38 92 ARG A O 1
ATOM 713 N N . PRO A 1 93 ? 11.625 -2.162 -8.657 1.00 94.19 93 PRO A N 1
ATOM 714 C CA . PRO A 1 93 ? 10.463 -1.328 -8.979 1.00 94.19 93 PRO A CA 1
ATOM 715 C C . PRO A 1 93 ? 9.777 -1.719 -10.295 1.00 94.19 93 PRO A C 1
ATOM 717 O O . PRO A 1 93 ? 8.558 -1.854 -10.347 1.00 94.19 93 PRO A O 1
ATOM 720 N N . GLN A 1 94 ? 10.554 -2.022 -11.338 1.00 93.12 94 GLN A N 1
ATOM 721 C CA . GLN A 1 94 ? 10.022 -2.444 -12.637 1.00 93.12 94 GLN A CA 1
ATOM 722 C C . GLN A 1 94 ? 9.244 -3.765 -12.550 1.00 93.12 94 GLN A C 1
ATOM 724 O O . GLN A 1 94 ? 8.242 -3.950 -13.234 1.00 93.12 94 GLN A O 1
ATOM 729 N N . GLN A 1 95 ? 9.685 -4.696 -11.698 1.00 95.12 95 GLN A N 1
ATOM 730 C CA . GLN A 1 95 ? 8.998 -5.975 -11.495 1.00 95.12 95 GLN A CA 1
ATOM 731 C C . GLN A 1 95 ? 7.765 -5.819 -10.602 1.00 95.12 95 GLN A C 1
ATOM 733 O O . GLN A 1 95 ? 6.750 -6.461 -10.857 1.00 95.12 95 GLN A O 1
ATOM 738 N N . GLN A 1 96 ? 7.811 -4.919 -9.614 1.00 95.25 96 GLN A N 1
ATOM 739 C CA . GLN A 1 96 ? 6.636 -4.549 -8.825 1.00 95.25 96 GLN A CA 1
ATOM 740 C C . GLN A 1 96 ? 5.543 -3.937 -9.708 1.00 95.25 96 GLN A C 1
ATOM 742 O O . GLN A 1 96 ? 4.393 -4.364 -9.629 1.00 95.25 96 GLN A O 1
ATOM 747 N N . TYR A 1 97 ? 5.907 -2.999 -10.590 1.00 92.44 97 TYR A N 1
ATOM 748 C CA . TYR A 1 97 ? 4.979 -2.436 -11.570 1.00 92.44 97 TYR A CA 1
ATOM 749 C C . TYR A 1 97 ? 4.465 -3.496 -12.548 1.00 92.44 97 TYR A C 1
ATOM 751 O O . TYR A 1 97 ? 3.269 -3.565 -12.805 1.00 92.44 97 TYR A O 1
ATOM 759 N N . ARG A 1 98 ? 5.338 -4.372 -13.058 1.00 93.06 98 ARG A N 1
ATOM 760 C CA . ARG A 1 98 ? 4.924 -5.457 -13.958 1.00 93.06 98 ARG A CA 1
ATOM 761 C C . ARG A 1 98 ? 3.897 -6.384 -13.310 1.00 93.06 98 ARG A C 1
ATOM 763 O O . ARG A 1 98 ? 2.911 -6.736 -13.955 1.00 93.06 98 ARG A O 1
ATOM 770 N N . LEU A 1 99 ? 4.104 -6.761 -12.046 1.00 94.75 99 LEU A N 1
ATOM 771 C CA . LEU A 1 99 ? 3.162 -7.592 -11.299 1.00 94.75 99 LEU A CA 1
ATOM 772 C C . LEU A 1 99 ? 1.792 -6.917 -11.195 1.00 94.75 99 LEU A C 1
ATOM 774 O O . LEU A 1 99 ? 0.786 -7.545 -11.509 1.00 94.75 99 LEU A O 1
ATOM 778 N N . THR A 1 100 ? 1.738 -5.645 -10.791 1.00 92.19 100 THR A N 1
ATOM 779 C CA . THR A 1 100 ? 0.461 -4.930 -10.636 1.00 92.19 100 THR A CA 1
ATOM 780 C C . THR A 1 100 ? -0.216 -4.649 -11.973 1.00 92.19 100 THR A C 1
ATOM 782 O O . THR A 1 100 ? -1.421 -4.856 -12.093 1.00 92.19 100 THR A O 1
ATOM 785 N N . ALA A 1 101 ? 0.539 -4.260 -13.001 1.00 90.44 101 ALA A N 1
ATOM 786 C CA . ALA A 1 101 ? 0.018 -4.008 -14.343 1.00 90.44 101 ALA A CA 1
ATOM 787 C C . ALA A 1 101 ? -0.574 -5.268 -14.999 1.00 90.44 101 ALA A C 1
ATOM 789 O O . ALA A 1 101 ? -1.505 -5.159 -15.797 1.00 90.44 101 ALA A O 1
ATOM 790 N N . SER A 1 102 ? -0.087 -6.460 -14.636 1.00 92.81 102 SER A N 1
ATOM 791 C CA . SER A 1 102 ? -0.614 -7.734 -15.148 1.00 92.81 102 SER A CA 1
ATOM 792 C C . SER A 1 102 ? -2.068 -7.992 -14.720 1.00 92.81 102 SER A C 1
ATOM 794 O O . SER A 1 102 ? -2.791 -8.704 -15.411 1.00 92.81 102 SER A O 1
ATOM 796 N N . PHE A 1 103 ? -2.537 -7.381 -13.622 1.00 92.88 103 PHE A N 1
ATOM 797 C CA . PHE A 1 103 ? -3.935 -7.484 -13.179 1.00 92.88 103 PHE A CA 1
ATOM 798 C C . PHE A 1 103 ? -4.914 -6.638 -13.999 1.00 92.88 103 PHE A C 1
ATOM 800 O O . PHE A 1 103 ? -6.121 -6.876 -13.928 1.00 92.88 103 PHE A O 1
ATOM 807 N N . ASP A 1 104 ? -4.420 -5.664 -14.765 1.00 89.19 104 ASP A N 1
ATOM 808 C CA . ASP A 1 104 ? -5.245 -4.796 -15.604 1.00 89.19 104 ASP A CA 1
ATOM 809 C C . ASP A 1 104 ? -4.677 -4.715 -17.032 1.00 89.19 104 ASP A C 1
ATOM 811 O O . ASP A 1 104 ? -4.083 -3.704 -17.428 1.00 89.19 104 ASP A O 1
ATOM 815 N N . PRO A 1 105 ? -4.802 -5.798 -17.827 1.00 86.06 105 PRO A N 1
ATOM 816 C CA . PRO A 1 105 ? -4.261 -5.838 -19.184 1.00 86.06 105 PRO A CA 1
ATOM 817 C C . PRO A 1 105 ? -4.892 -4.774 -20.095 1.00 86.06 105 PRO A C 1
ATOM 819 O O . PRO A 1 105 ? -4.192 -4.249 -20.962 1.00 86.06 105 PRO A O 1
ATOM 822 N N . ASP A 1 106 ? -6.145 -4.392 -19.829 1.00 84.00 106 ASP A N 1
ATOM 823 C CA . ASP A 1 106 ? -6.930 -3.432 -20.616 1.00 84.00 106 ASP A CA 1
ATOM 824 C C . ASP A 1 106 ? -6.603 -1.959 -20.311 1.00 84.00 106 ASP A C 1
ATOM 826 O O . ASP A 1 106 ? -7.019 -1.065 -21.047 1.00 84.00 106 ASP A O 1
ATOM 830 N N . GLU A 1 107 ? -5.862 -1.673 -19.237 1.00 83.25 107 GLU A N 1
ATOM 831 C CA . GLU A 1 107 ? -5.346 -0.330 -18.958 1.00 83.25 107 GLU A CA 1
ATOM 832 C C . GLU A 1 107 ? -4.408 0.089 -20.105 1.00 83.25 107 GLU A C 1
ATOM 834 O O . GLU A 1 107 ? -3.517 -0.675 -20.462 1.00 83.25 107 GLU A O 1
ATOM 839 N N . THR A 1 108 ? -4.585 1.264 -20.717 1.00 76.38 108 THR A N 1
ATOM 840 C CA . THR A 1 108 ? -3.779 1.683 -21.889 1.00 76.38 108 THR A CA 1
ATOM 841 C C . THR A 1 108 ? -2.924 2.925 -21.658 1.00 76.38 108 THR A C 1
ATOM 843 O O . THR A 1 108 ? -2.175 3.332 -22.546 1.00 76.38 108 THR A O 1
ATOM 846 N N . THR A 1 109 ? -3.083 3.604 -20.526 1.00 75.06 109 THR A N 1
ATOM 847 C CA . THR A 1 109 ? -2.476 4.916 -20.287 1.00 75.06 109 THR A CA 1
ATOM 848 C C . THR A 1 109 ? -1.094 4.822 -19.656 1.00 75.06 109 THR A C 1
ATOM 850 O O . THR A 1 109 ? -0.361 5.805 -19.720 1.00 75.06 109 THR A O 1
ATOM 853 N N . GLY A 1 110 ? -0.734 3.680 -19.051 1.00 72.19 110 GLY A N 1
ATOM 854 C CA . GLY A 1 110 ? 0.495 3.545 -18.260 1.00 72.19 110 GLY A CA 1
ATOM 855 C C . GLY A 1 110 ? 0.493 4.443 -17.019 1.00 72.19 110 GLY A C 1
ATOM 856 O O . GLY A 1 110 ? 1.540 4.650 -16.400 1.00 72.19 110 GLY A O 1
ATOM 857 N N . GLY A 1 111 ? -0.675 5.011 -16.703 1.00 69.38 111 GLY A N 1
ATOM 858 C CA . GLY A 1 111 ? -0.879 6.031 -15.696 1.00 69.38 111 GLY A CA 1
ATOM 859 C C . GLY A 1 111 ? -0.868 5.474 -14.282 1.00 69.38 111 GLY A C 1
ATOM 860 O O . GLY A 1 111 ? -0.840 4.269 -14.036 1.00 69.38 111 GLY A O 1
ATOM 861 N N . PHE A 1 112 ? -0.890 6.392 -13.328 1.00 68.50 112 PHE A N 1
ATOM 862 C CA . PHE A 1 112 ? -0.923 6.047 -11.919 1.00 68.50 112 PHE A CA 1
ATOM 863 C C . PHE A 1 112 ? -2.355 5.727 -11.489 1.00 68.50 112 PHE A C 1
ATOM 865 O O . PHE A 1 112 ? -3.300 6.415 -11.885 1.00 68.50 112 PHE A O 1
ATOM 872 N N . ALA A 1 113 ? -2.502 4.749 -10.597 1.00 65.56 113 ALA A N 1
ATOM 873 C CA . ALA A 1 113 ? -3.772 4.377 -9.970 1.00 65.56 113 ALA A CA 1
ATOM 874 C C . ALA A 1 113 ? -4.497 5.546 -9.260 1.00 65.56 113 ALA A C 1
ATOM 876 O O . ALA A 1 113 ? -5.688 5.462 -8.972 1.00 65.56 113 ALA A O 1
ATOM 877 N N . HIS A 1 114 ? -3.788 6.646 -8.985 1.00 68.81 114 HIS A N 1
ATOM 878 C CA . HIS A 1 114 ? -4.280 7.868 -8.340 1.00 68.81 114 HIS A CA 1
ATOM 879 C C . HIS A 1 114 ? -4.212 9.116 -9.238 1.00 68.81 114 HIS A C 1
ATOM 881 O O . HIS A 1 114 ? -4.333 10.234 -8.739 1.00 68.81 114 HIS A O 1
ATOM 887 N N . GLY A 1 115 ? -4.047 8.953 -10.552 1.00 71.38 115 GLY A N 1
ATOM 888 C CA . GLY A 1 115 ? -3.965 10.064 -11.501 1.00 71.38 115 GLY A CA 1
ATOM 889 C C . GLY A 1 115 ? -2.577 10.706 -11.555 1.00 71.38 115 GLY A C 1
ATOM 890 O O . GLY A 1 115 ? -1.619 10.200 -10.989 1.00 71.38 115 GLY A O 1
ATOM 891 N N . LYS A 1 116 ? -2.439 11.808 -12.296 1.00 76.06 116 LYS A N 1
ATOM 892 C CA . LYS A 1 116 ? -1.130 12.438 -12.535 1.00 76.06 116 LYS A CA 1
ATOM 893 C C . LYS A 1 116 ? -0.517 12.948 -11.228 1.00 76.06 116 LYS A C 1
ATOM 895 O O . LYS A 1 116 ? -1.120 13.792 -10.565 1.00 76.06 116 LYS A O 1
ATOM 900 N N . ASP A 1 117 ? 0.688 12.490 -10.905 1.00 81.56 117 ASP A N 1
ATOM 901 C CA . ASP A 1 117 ? 1.456 13.075 -9.812 1.00 81.56 117 ASP A CA 1
ATOM 902 C C . ASP A 1 117 ? 1.971 14.477 -10.179 1.00 81.56 117 ASP A C 1
ATOM 904 O O . ASP A 1 117 ? 2.298 14.739 -11.344 1.00 81.56 117 ASP A O 1
ATOM 908 N N . PRO A 1 118 ? 2.056 15.396 -9.201 1.00 85.56 118 PRO A N 1
ATOM 909 C CA . PRO A 1 118 ? 2.648 16.704 -9.425 1.00 85.56 118 PRO A CA 1
ATOM 910 C C . PRO A 1 118 ? 4.154 16.582 -9.679 1.00 85.56 118 PRO A C 1
ATOM 912 O O . PRO A 1 118 ? 4.799 15.625 -9.249 1.00 85.56 118 PRO A O 1
ATOM 915 N N . PHE A 1 119 ? 4.717 17.570 -10.372 1.00 89.81 119 PHE A N 1
ATOM 916 C CA . PHE A 1 119 ? 6.165 17.713 -10.484 1.00 89.81 119 PHE A CA 1
ATOM 917 C C . PHE A 1 119 ? 6.755 18.014 -9.104 1.00 89.81 119 PHE A C 1
ATOM 919 O O . PHE A 1 119 ? 6.268 18.908 -8.408 1.00 89.81 119 PHE A O 1
ATOM 926 N N . LEU A 1 120 ? 7.794 17.273 -8.727 1.00 90.44 120 LEU A N 1
ATOM 927 C CA . LEU A 1 120 ? 8.484 17.447 -7.458 1.00 90.44 120 LEU A CA 1
ATOM 928 C C . LEU A 1 120 ? 9.769 18.253 -7.646 1.00 90.44 120 LEU A C 1
ATOM 930 O O . LEU A 1 120 ? 9.920 19.307 -7.032 1.00 90.44 120 LEU A O 1
ATOM 934 N N . LEU A 1 121 ? 10.693 17.763 -8.477 1.00 93.38 121 LEU A N 1
ATOM 935 C CA . LEU A 1 121 ? 11.964 18.432 -8.768 1.00 93.38 121 LEU A CA 1
ATOM 936 C C . LEU A 1 121 ? 12.623 17.886 -10.039 1.00 93.38 121 LEU A C 1
ATOM 938 O O . LEU A 1 121 ? 12.285 16.800 -10.502 1.00 93.38 121 LEU A O 1
ATOM 942 N N . HIS A 1 122 ? 13.607 18.624 -10.551 1.00 91.06 122 HIS A N 1
ATOM 943 C CA . HIS A 1 122 ? 14.484 18.198 -11.642 1.00 91.06 122 HIS A CA 1
ATOM 944 C C . HIS A 1 122 ? 15.901 17.954 -11.111 1.00 91.06 122 HIS A C 1
ATOM 946 O O . HIS A 1 122 ? 16.437 18.799 -10.388 1.00 91.06 122 HIS A O 1
ATOM 952 N N . HIS A 1 123 ? 16.515 16.829 -11.478 1.00 87.56 123 HIS A N 1
ATOM 953 C CA . HIS A 1 123 ? 17.890 16.487 -11.114 1.00 87.56 123 HIS A CA 1
ATOM 954 C C . HIS A 1 123 ? 18.560 15.669 -12.222 1.00 87.56 123 HIS A C 1
ATOM 956 O O . HIS A 1 123 ? 17.976 14.710 -12.712 1.00 87.56 123 HIS A O 1
ATOM 962 N N . ASP A 1 124 ? 19.775 16.058 -12.620 1.00 87.50 124 ASP A N 1
ATOM 963 C CA . ASP A 1 124 ? 20.606 15.351 -13.606 1.00 87.50 124 ASP A CA 1
ATOM 964 C C . ASP A 1 124 ? 19.866 14.945 -14.896 1.00 87.50 124 ASP A C 1
ATOM 966 O O . ASP A 1 124 ? 20.051 13.860 -15.444 1.00 87.50 124 ASP A O 1
ATOM 970 N N . GLY A 1 125 ? 19.017 15.841 -15.413 1.00 85.38 125 GLY A N 1
ATOM 971 C CA . GLY A 1 125 ? 18.257 15.600 -16.641 1.00 85.38 125 GLY A CA 1
ATOM 972 C C . GLY A 1 125 ? 17.007 14.734 -16.457 1.00 85.38 125 GLY A C 1
ATOM 973 O O . GLY A 1 125 ? 16.362 14.403 -17.450 1.00 85.38 125 GLY A O 1
ATOM 974 N N . VAL A 1 126 ? 16.650 14.385 -15.218 1.00 85.06 126 VAL A N 1
ATOM 975 C CA . VAL A 1 126 ? 15.486 13.563 -14.872 1.00 85.06 126 VAL A CA 1
ATOM 976 C C . VAL A 1 126 ? 14.477 14.384 -14.070 1.00 85.06 126 VAL A C 1
ATOM 978 O O . VAL A 1 126 ? 14.813 15.012 -13.064 1.00 85.06 126 VAL A O 1
ATOM 981 N N . ASP A 1 127 ? 13.220 14.357 -14.511 1.00 89.44 127 ASP A N 1
ATOM 982 C CA . ASP A 1 127 ? 12.095 14.912 -13.760 1.00 89.44 127 ASP A CA 1
ATOM 983 C C . ASP A 1 127 ? 11.574 13.876 -12.761 1.00 89.44 127 ASP A C 1
ATOM 985 O O . ASP A 1 127 ? 11.247 12.743 -13.119 1.00 89.44 127 ASP A O 1
ATOM 989 N N . ILE A 1 128 ? 11.468 14.280 -11.499 1.00 89.88 128 ILE A N 1
ATOM 990 C CA . ILE A 1 128 ? 10.938 13.468 -10.406 1.00 89.88 128 ILE A CA 1
ATOM 991 C C . ILE A 1 128 ? 9.547 13.991 -10.054 1.00 89.88 128 ILE A C 1
ATOM 993 O O . ILE A 1 128 ? 9.338 15.200 -9.923 1.00 89.88 128 ILE A O 1
ATOM 997 N N . TYR A 1 129 ? 8.594 13.077 -9.878 1.00 91.19 129 TYR A N 1
ATOM 998 C CA . TYR A 1 129 ? 7.192 13.383 -9.587 1.00 91.19 129 TYR A CA 1
ATOM 999 C C . TYR A 1 129 ? 6.780 12.914 -8.186 1.00 91.19 129 TYR A C 1
ATOM 1001 O O . TYR A 1 129 ? 7.493 12.173 -7.507 1.00 91.19 129 TYR A O 1
ATOM 1009 N N . GLY A 1 130 ? 5.596 13.335 -7.757 1.00 89.44 130 GLY A N 1
ATOM 1010 C CA . GLY A 1 130 ? 5.002 13.002 -6.468 1.00 89.44 130 GLY A CA 1
ATOM 1011 C C . GLY A 1 130 ? 5.125 14.154 -5.480 1.00 89.44 130 GLY A C 1
ATOM 1012 O O . GLY A 1 130 ? 5.335 15.307 -5.847 1.00 89.44 130 GLY A O 1
ATOM 1013 N N . ILE A 1 131 ? 4.971 13.844 -4.200 1.00 89.12 131 ILE A N 1
ATOM 1014 C CA . ILE A 1 131 ? 5.105 14.821 -3.111 1.00 89.12 131 ILE A CA 1
ATOM 1015 C C . ILE A 1 131 ? 6.284 14.430 -2.215 1.00 89.12 131 ILE A C 1
ATOM 1017 O O . ILE A 1 131 ? 6.624 13.248 -2.179 1.00 89.12 131 ILE A O 1
ATOM 1021 N N . PRO A 1 132 ? 6.870 15.345 -1.417 1.00 90.19 132 PRO A N 1
ATOM 1022 C CA . PRO A 1 132 ? 8.013 15.017 -0.553 1.00 90.19 132 PRO A CA 1
ATOM 1023 C C . PRO A 1 132 ? 7.787 13.810 0.374 1.00 90.19 132 PRO A C 1
ATOM 1025 O O . PRO A 1 132 ? 8.728 13.097 0.714 1.00 90.19 132 PRO A O 1
ATOM 1028 N N . LYS A 1 133 ? 6.527 13.564 0.762 1.00 90.75 133 LYS A N 1
ATOM 1029 C CA . LYS A 1 133 ? 6.119 12.450 1.633 1.00 90.75 133 LYS A CA 1
ATOM 1030 C C . LYS A 1 133 ? 5.858 11.122 0.915 1.00 90.75 133 LYS A C 1
ATOM 1032 O O . LYS A 1 133 ? 5.696 10.092 1.563 1.00 90.75 133 LYS A O 1
ATOM 1037 N N . ARG A 1 134 ? 5.752 11.162 -0.412 1.00 91.62 134 ARG A N 1
ATOM 1038 C CA . ARG A 1 134 ? 5.456 10.026 -1.291 1.00 91.62 134 ARG A CA 1
ATOM 1039 C C . ARG A 1 134 ? 6.018 10.312 -2.690 1.00 91.62 134 ARG A C 1
ATOM 1041 O O . ARG A 1 134 ? 5.242 10.556 -3.619 1.00 91.62 134 ARG A O 1
ATOM 1048 N N . PRO A 1 135 ? 7.349 10.388 -2.843 1.00 93.50 135 PRO A N 1
ATOM 1049 C CA . PRO A 1 135 ? 7.955 10.625 -4.142 1.00 93.50 135 PRO A CA 1
ATOM 1050 C C . PRO A 1 135 ? 7.854 9.365 -5.011 1.00 93.50 135 PRO A C 1
ATOM 1052 O O . PRO A 1 135 ? 7.949 8.238 -4.514 1.00 93.50 135 PRO A O 1
ATOM 1055 N N . ALA A 1 13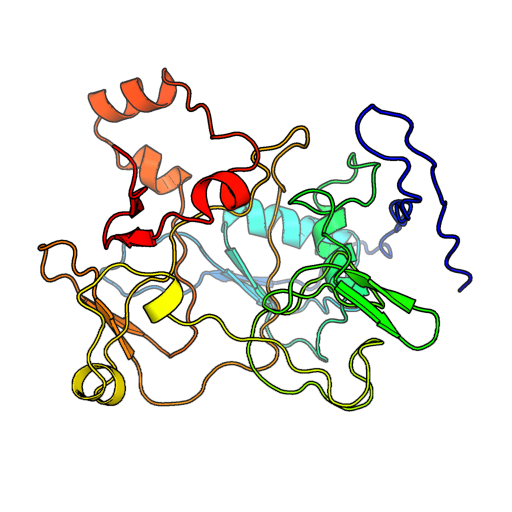6 ? 7.650 9.566 -6.309 1.00 92.88 136 ALA A N 1
ATOM 1056 C CA . ALA A 1 136 ? 7.711 8.517 -7.318 1.00 92.88 136 ALA A CA 1
ATOM 1057 C C . ALA A 1 136 ? 9.173 8.136 -7.585 1.00 92.88 136 ALA A C 1
ATOM 1059 O O . ALA A 1 136 ? 10.038 9.010 -7.629 1.00 92.88 136 ALA A O 1
ATOM 1060 N N . ILE A 1 137 ? 9.451 6.847 -7.782 1.00 92.94 137 ILE A N 1
ATOM 1061 C CA . ILE A 1 137 ? 10.786 6.358 -8.131 1.00 92.94 137 ILE A CA 1
ATOM 1062 C C . ILE A 1 137 ? 11.131 6.825 -9.555 1.00 92.94 137 ILE A C 1
ATOM 1064 O O . ILE A 1 137 ? 10.415 6.448 -10.483 1.00 92.94 137 ILE A O 1
ATOM 1068 N N . PRO A 1 138 ? 12.219 7.586 -9.774 1.00 91.00 138 PRO A N 1
ATOM 1069 C CA . PRO A 1 138 ? 12.552 8.127 -11.095 1.00 91.00 138 PRO A CA 1
ATOM 1070 C C . PRO A 1 138 ? 12.671 7.066 -12.199 1.00 91.00 138 PRO A C 1
ATOM 1072 O O . PRO A 1 138 ? 12.148 7.247 -13.295 1.00 91.00 138 PRO A O 1
ATOM 1075 N N . GLU A 1 139 ? 13.288 5.920 -11.901 1.00 91.19 139 GLU A N 1
ATOM 1076 C CA . GLU A 1 139 ? 13.421 4.806 -12.854 1.00 91.19 139 GLU A CA 1
ATOM 1077 C C . GLU A 1 139 ? 12.117 4.033 -13.136 1.00 91.19 139 GLU A C 1
ATOM 1079 O O . GLU A 1 139 ? 12.060 3.266 -14.099 1.00 91.19 139 GLU A O 1
ATOM 1084 N N . GLN A 1 140 ? 11.087 4.180 -12.296 1.00 91.50 140 GLN A N 1
ATOM 1085 C CA . GLN A 1 140 ? 9.762 3.575 -12.479 1.00 91.50 140 GLN A CA 1
ATOM 1086 C C . GLN A 1 140 ? 8.702 4.409 -11.732 1.00 91.50 140 GLN A C 1
ATOM 1088 O O . GLN A 1 140 ? 8.309 4.042 -10.620 1.00 91.50 140 GLN A O 1
ATOM 1093 N N . PRO A 1 141 ? 8.206 5.515 -12.318 1.00 89.19 141 PRO A N 1
ATOM 1094 C CA . PRO A 1 141 ? 7.367 6.479 -11.598 1.00 89.19 141 PRO A CA 1
ATOM 1095 C C . PRO A 1 141 ? 6.064 5.906 -11.020 1.00 89.19 141 PRO A C 1
ATOM 1097 O O . PRO A 1 141 ? 5.513 6.442 -10.064 1.00 89.19 141 PRO A O 1
ATOM 1100 N N . GLN A 1 142 ? 5.563 4.799 -11.568 1.00 88.88 142 GLN A N 1
ATOM 1101 C CA . GLN A 1 142 ? 4.383 4.084 -11.073 1.00 88.88 142 GLN A CA 1
ATOM 1102 C C . GLN A 1 142 ? 4.593 3.442 -9.691 1.00 88.88 142 GLN A C 1
ATOM 1104 O O . GLN A 1 142 ? 3.632 2.959 -9.094 1.00 88.88 142 GLN A O 1
ATOM 1109 N N . VAL A 1 143 ? 5.830 3.421 -9.189 1.00 92.19 143 VAL A N 1
ATOM 1110 C CA . VAL A 1 143 ? 6.184 2.939 -7.856 1.00 92.19 143 VAL A CA 1
ATOM 1111 C C . VAL A 1 143 ? 6.606 4.125 -6.997 1.00 92.19 143 VAL A C 1
ATOM 1113 O O . VAL A 1 143 ? 7.476 4.901 -7.382 1.00 92.19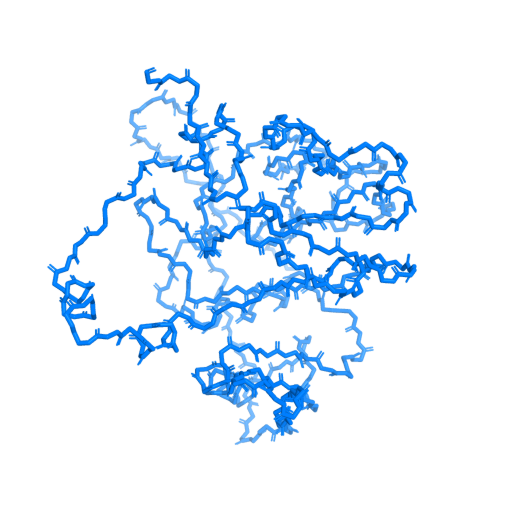 143 VAL A O 1
ATOM 1116 N N . HIS A 1 144 ? 6.021 4.246 -5.807 1.00 93.06 144 HIS A N 1
ATOM 1117 C CA . HIS A 1 144 ? 6.309 5.329 -4.862 1.00 93.06 144 HIS A CA 1
ATOM 1118 C C . HIS A 1 144 ? 7.025 4.813 -3.625 1.00 93.06 144 HIS A C 1
ATOM 1120 O O . HIS A 1 144 ? 6.799 3.685 -3.185 1.00 93.06 144 HIS A O 1
ATOM 1126 N N . ILE A 1 145 ? 7.838 5.676 -3.018 1.00 93.31 145 ILE A N 1
ATOM 1127 C CA . ILE A 1 145 ? 8.457 5.399 -1.723 1.00 93.31 145 ILE A CA 1
ATOM 1128 C C . ILE A 1 145 ? 7.570 5.949 -0.609 1.00 93.31 145 ILE A C 1
ATOM 1130 O O . ILE A 1 145 ? 7.179 7.115 -0.621 1.00 93.31 145 ILE A O 1
ATOM 1134 N N . LEU A 1 146 ? 7.288 5.102 0.380 1.00 91.44 146 LEU A N 1
ATOM 1135 C CA . LEU A 1 146 ? 6.630 5.470 1.629 1.00 91.44 146 LEU A CA 1
ATOM 1136 C C . LEU A 1 146 ? 7.619 5.268 2.774 1.00 91.44 146 LEU A C 1
ATOM 1138 O O . LEU A 1 146 ? 8.151 4.172 2.949 1.00 91.44 146 LEU A O 1
ATOM 1142 N N . GLY A 1 147 ? 7.872 6.312 3.559 1.00 90.50 147 GLY A N 1
ATOM 1143 C CA . GLY A 1 147 ? 8.817 6.225 4.667 1.00 90.50 147 GLY A CA 1
ATOM 1144 C C . GLY A 1 147 ? 9.279 7.581 5.178 1.00 90.50 147 GLY A C 1
ATOM 1145 O O . GLY A 1 147 ? 8.597 8.591 5.017 1.00 90.50 147 GLY A O 1
ATOM 1146 N N . ARG A 1 148 ? 10.443 7.586 5.830 1.00 91.75 148 ARG A N 1
ATOM 1147 C CA . ARG A 1 148 ? 11.113 8.785 6.337 1.00 91.75 148 ARG A CA 1
ATOM 1148 C C . ARG A 1 148 ? 12.624 8.606 6.252 1.00 91.75 148 ARG A C 1
ATOM 1150 O O . ARG A 1 148 ? 13.119 7.535 6.597 1.00 91.75 148 ARG A O 1
ATOM 1157 N N . GLY A 1 149 ? 13.326 9.687 5.933 1.00 93.00 149 GLY A N 1
ATOM 1158 C CA . GLY A 1 149 ? 14.774 9.795 6.073 1.00 93.00 149 GLY A CA 1
ATOM 1159 C C . GLY A 1 149 ? 15.535 9.681 4.752 1.00 93.00 149 GLY A C 1
ATOM 1160 O O . GLY A 1 149 ? 14.917 9.643 3.683 1.00 93.00 149 GLY A O 1
ATOM 1161 N N . PRO A 1 150 ? 16.874 9.668 4.829 1.00 93.81 150 PRO A N 1
ATOM 1162 C CA . PRO A 1 150 ? 17.737 9.714 3.660 1.00 93.81 150 PRO A CA 1
ATOM 1163 C C . PRO A 1 150 ? 17.683 8.423 2.849 1.00 93.81 150 PRO A C 1
ATOM 1165 O O . PRO A 1 150 ? 17.623 7.318 3.395 1.00 93.81 150 PRO A O 1
ATOM 1168 N N . LEU A 1 151 ? 17.760 8.578 1.531 1.00 91.62 151 LEU A N 1
ATOM 1169 C CA . LEU A 1 151 ? 17.979 7.484 0.596 1.00 91.62 151 LEU A CA 1
ATOM 1170 C C . LEU A 1 151 ? 19.482 7.229 0.407 1.00 91.62 151 LEU A C 1
ATOM 1172 O O . LEU A 1 151 ? 20.322 8.100 0.638 1.00 91.62 151 LEU A O 1
ATOM 1176 N N . GLY A 1 152 ? 19.829 6.008 -0.009 1.00 86.69 152 GLY A N 1
ATOM 1177 C CA . GLY A 1 152 ? 21.204 5.671 -0.385 1.00 86.69 152 GLY A CA 1
ATOM 1178 C C . GLY A 1 152 ? 21.678 6.449 -1.627 1.00 86.69 152 GLY A C 1
ATOM 1179 O O . GLY A 1 152 ? 20.841 6.921 -2.394 1.00 86.69 152 GLY A O 1
ATOM 1180 N N . PRO A 1 153 ? 23.001 6.557 -1.856 1.00 81.88 153 PRO A N 1
ATOM 1181 C CA . PRO A 1 153 ? 23.586 7.429 -2.884 1.00 81.88 153 PRO A CA 1
ATOM 1182 C C . PRO A 1 153 ? 23.154 7.120 -4.327 1.00 81.88 153 PRO A C 1
ATOM 1184 O O . PRO A 1 153 ? 23.123 8.038 -5.133 1.00 81.88 153 PRO A O 1
ATOM 1187 N N . ASP A 1 154 ? 22.762 5.877 -4.625 1.00 82.62 154 ASP A N 1
ATOM 1188 C CA . ASP A 1 154 ? 22.335 5.429 -5.961 1.00 82.62 154 ASP A CA 1
ATOM 1189 C C . ASP A 1 154 ? 20.920 4.825 -5.931 1.00 82.62 154 ASP A C 1
ATOM 1191 O O . ASP A 1 154 ? 20.637 3.777 -6.518 1.00 82.62 154 ASP A O 1
ATOM 1195 N N . HIS A 1 155 ? 20.015 5.425 -5.157 1.00 90.50 155 HIS A N 1
ATOM 1196 C CA . HIS A 1 155 ? 18.671 4.883 -4.997 1.00 90.50 155 HIS A CA 1
ATOM 1197 C C . HIS A 1 155 ? 17.792 5.228 -6.207 1.00 90.50 155 HIS A C 1
ATOM 1199 O O . HIS A 1 155 ? 17.112 6.243 -6.209 1.00 90.50 155 HIS A O 1
ATOM 1205 N N . TYR A 1 156 ? 17.802 4.381 -7.239 1.00 92.50 156 TYR A N 1
ATOM 1206 C CA . TYR A 1 156 ? 16.860 4.405 -8.371 1.00 92.50 156 TYR A CA 1
ATOM 1207 C C . TYR A 1 156 ? 16.674 5.773 -9.065 1.00 92.50 156 TYR A C 1
ATOM 1209 O O . TYR A 1 156 ? 15.555 6.147 -9.428 1.00 92.50 156 TYR A O 1
ATOM 1217 N N . GLY A 1 157 ? 17.759 6.535 -9.221 1.00 90.19 157 GLY A N 1
ATOM 1218 C CA . GLY A 1 157 ? 17.762 7.840 -9.892 1.00 90.19 157 GLY A CA 1
ATOM 1219 C C . GLY A 1 157 ? 17.381 9.040 -9.015 1.00 90.19 157 GLY A C 1
ATOM 1220 O O . GLY A 1 157 ? 17.253 10.146 -9.536 1.00 90.19 157 GLY A O 1
ATOM 1221 N N . PHE A 1 158 ? 17.192 8.862 -7.703 1.00 93.06 158 PHE A N 1
ATOM 1222 C CA . PHE A 1 158 ? 17.068 9.998 -6.783 1.00 93.06 158 PHE A CA 1
ATOM 1223 C C . PHE A 1 158 ? 18.407 10.739 -6.619 1.00 93.06 158 PHE A C 1
ATOM 1225 O O . PHE A 1 158 ? 19.456 10.091 -6.636 1.00 93.06 158 PHE A O 1
ATOM 1232 N N . PRO A 1 159 ? 18.393 12.071 -6.399 1.00 91.88 159 PRO A N 1
ATOM 1233 C CA . PRO A 1 159 ? 19.616 12.817 -6.140 1.00 91.88 159 PRO A CA 1
ATOM 1234 C C . PRO A 1 159 ? 20.355 12.322 -4.894 1.00 91.88 159 PRO A C 1
ATOM 1236 O O . PRO A 1 159 ? 19.711 11.965 -3.899 1.00 91.88 159 PRO A O 1
ATOM 1239 N N . PRO A 1 160 ? 21.697 12.398 -4.878 1.00 91.50 160 PRO A N 1
ATOM 1240 C CA . PRO A 1 160 ? 22.471 12.170 -3.667 1.00 91.50 160 PRO A CA 1
ATOM 1241 C C . PRO A 1 160 ? 21.985 13.063 -2.518 1.00 91.50 160 PRO A C 1
ATOM 1243 O O . PRO A 1 160 ? 21.845 14.276 -2.670 1.00 91.50 160 PRO A O 1
ATOM 1246 N N . GLY A 1 161 ? 21.735 12.457 -1.355 1.00 90.81 161 GLY A N 1
ATOM 1247 C CA . GLY A 1 161 ? 21.233 13.168 -0.176 1.00 90.81 161 GLY A CA 1
ATOM 1248 C C . GLY A 1 161 ? 19.734 13.482 -0.201 1.00 90.81 161 GLY A C 1
ATOM 1249 O O . GLY A 1 161 ? 19.267 14.216 0.665 1.00 90.81 161 GLY A O 1
ATOM 1250 N N . PHE A 1 162 ? 18.966 12.942 -1.155 1.00 93.31 162 PHE A N 1
ATOM 1251 C CA . PHE A 1 162 ? 17.509 13.051 -1.122 1.00 93.31 162 PHE A CA 1
ATOM 1252 C C . PHE A 1 162 ? 16.938 12.380 0.136 1.00 93.31 162 PHE A C 1
ATOM 1254 O O . PHE A 1 162 ? 17.270 11.233 0.449 1.00 93.31 162 PHE A O 1
ATOM 1261 N N . GLU A 1 163 ? 16.033 13.075 0.826 1.00 94.69 163 GLU A N 1
ATOM 1262 C CA . GLU A 1 163 ? 15.351 12.560 2.012 1.00 94.69 163 GLU A CA 1
ATOM 1263 C C . GLU A 1 163 ? 13.839 12.503 1.800 1.00 94.69 163 GLU A C 1
ATOM 1265 O O . GLU A 1 163 ? 13.200 13.484 1.416 1.00 94.69 163 GLU A O 1
ATOM 1270 N N . VAL A 1 164 ? 13.246 11.348 2.102 1.00 94.62 164 VAL A N 1
ATOM 1271 C CA . VAL A 1 164 ? 11.792 11.185 2.104 1.00 94.62 164 VAL A CA 1
ATOM 1272 C C . VAL A 1 164 ? 11.234 11.837 3.364 1.00 94.62 164 VAL A C 1
ATOM 1274 O O . VAL A 1 164 ? 11.630 11.503 4.487 1.00 94.62 164 VAL A O 1
ATOM 1277 N N . GLN A 1 165 ? 10.282 12.754 3.207 1.00 92.50 165 GLN A N 1
ATOM 1278 C CA . GLN A 1 165 ? 9.645 13.401 4.346 1.00 92.50 165 GLN A CA 1
ATOM 1279 C C . GLN A 1 165 ? 8.645 12.439 4.996 1.00 92.50 165 GLN A C 1
ATOM 1281 O O . GLN A 1 165 ? 7.654 12.048 4.393 1.00 92.50 165 GLN A O 1
ATOM 1286 N N . GLY A 1 166 ? 8.849 12.079 6.260 1.00 86.62 166 GLY A N 1
ATOM 1287 C CA . GLY A 1 166 ? 7.864 11.237 6.942 1.00 86.62 166 GLY A CA 1
ATOM 1288 C C . GLY A 1 166 ? 6.620 12.003 7.372 1.00 86.62 166 GLY A C 1
ATOM 1289 O O . GLY A 1 166 ? 6.681 13.187 7.699 1.00 86.62 166 GLY A O 1
ATOM 1290 N N . ILE A 1 167 ? 5.512 11.282 7.465 1.00 85.25 167 ILE A N 1
ATOM 1291 C CA . ILE A 1 167 ? 4.239 11.784 7.980 1.00 85.25 167 ILE A CA 1
ATOM 1292 C C . ILE A 1 167 ? 4.322 11.992 9.500 1.00 85.25 167 ILE A C 1
ATOM 1294 O O . ILE A 1 167 ? 4.903 11.174 10.214 1.00 85.25 167 ILE A O 1
ATOM 1298 N N . ASP A 1 168 ? 3.725 13.079 9.992 1.00 85.19 168 ASP A N 1
ATOM 1299 C CA . ASP A 1 168 ? 3.577 13.362 11.419 1.00 85.19 168 ASP A CA 1
ATOM 1300 C C . ASP A 1 168 ? 2.098 13.324 11.833 1.00 85.19 168 ASP A C 1
ATOM 1302 O O . ASP A 1 168 ? 1.218 13.879 11.169 1.00 85.19 168 ASP A O 1
ATOM 1306 N N . HIS A 1 169 ? 1.811 12.667 12.955 1.00 85.81 169 HIS A N 1
ATOM 1307 C CA . HIS A 1 169 ? 0.456 12.577 13.478 1.00 85.81 169 HIS A CA 1
ATOM 1308 C C . HIS A 1 169 ? -0.080 13.927 13.981 1.00 85.81 169 HIS A C 1
ATOM 1310 O O . HIS A 1 169 ? -1.298 14.092 13.998 1.00 85.81 169 HIS A O 1
ATOM 1316 N N . HIS A 1 170 ? 0.781 14.876 14.367 1.00 88.56 170 HIS A N 1
ATOM 1317 C CA . HIS A 1 170 ? 0.393 16.236 14.756 1.00 88.56 170 HIS A CA 1
ATOM 1318 C C . HIS A 1 170 ? -0.152 17.047 13.578 1.00 88.56 170 HIS A C 1
ATOM 1320 O O . HIS A 1 170 ? -1.032 17.893 13.755 1.00 88.56 170 HIS A O 1
ATOM 1326 N N . GLU A 1 171 ? 0.354 16.780 12.374 1.00 86.88 171 GLU A N 1
ATOM 1327 C CA . GLU A 1 171 ? -0.136 17.404 11.145 1.00 86.88 171 GLU A CA 1
ATOM 1328 C C . GLU A 1 171 ? -1.473 16.797 10.720 1.00 86.88 171 GLU A C 1
ATOM 1330 O O . GLU A 1 171 ? -2.371 17.516 10.289 1.00 86.88 171 GLU A O 1
ATOM 1335 N N . PHE A 1 172 ? -1.612 15.479 10.871 1.00 86.38 172 PHE A N 1
ATOM 1336 C CA . PHE A 1 172 ? -2.753 14.741 10.341 1.00 86.38 172 PHE A CA 1
ATOM 1337 C C . PHE A 1 172 ? -3.963 14.680 11.282 1.00 86.38 172 PHE A C 1
ATOM 1339 O O . PHE A 1 172 ? -5.101 14.785 10.831 1.00 86.38 172 PHE A O 1
ATOM 1346 N N . HIS A 1 173 ? -3.750 14.505 12.588 1.00 88.75 173 HIS A N 1
ATOM 1347 C CA . HIS A 1 173 ? -4.838 14.317 13.549 1.00 88.75 173 HIS A CA 1
ATOM 1348 C C . HIS A 1 173 ? -5.280 15.626 14.200 1.00 88.75 173 HIS A C 1
ATOM 1350 O O . HIS A 1 173 ? -4.503 16.571 14.363 1.00 88.75 173 HIS A O 1
ATOM 1356 N N . LEU A 1 174 ? -6.531 15.651 14.656 1.00 89.12 174 LEU A N 1
ATOM 1357 C CA . LEU A 1 174 ? -7.013 16.670 15.580 1.00 89.12 174 LEU A CA 1
ATOM 1358 C C . LEU A 1 174 ? -6.453 16.476 17.000 1.00 89.12 174 LEU A C 1
ATOM 1360 O O . LEU A 1 174 ? -6.207 15.339 17.423 1.00 89.12 174 LEU A O 1
ATOM 1364 N N . PRO A 1 175 ? -6.305 17.571 17.771 1.00 88.12 175 PRO A N 1
ATOM 1365 C CA . PRO A 1 175 ? -6.098 17.491 19.209 1.00 88.12 175 PRO A CA 1
ATOM 1366 C C . PRO A 1 175 ? -7.239 16.736 19.931 1.00 88.12 175 PRO A C 1
ATOM 1368 O O . PRO A 1 175 ? -8.378 16.746 19.463 1.00 88.12 175 PRO A O 1
ATOM 1371 N N . PRO A 1 176 ? -6.974 16.126 21.102 1.00 89.38 176 PRO A N 1
ATOM 1372 C CA . PRO A 1 176 ? -5.665 16.024 21.736 1.00 89.38 176 PRO A CA 1
ATOM 1373 C C . PRO A 1 176 ? -4.756 15.011 21.023 1.00 89.38 176 PRO A C 1
ATOM 1375 O O . PRO A 1 176 ? -5.153 13.894 20.661 1.00 89.38 176 PRO A O 1
ATOM 1378 N N . HIS A 1 177 ? -3.505 15.424 20.839 1.00 91.12 177 HIS A N 1
ATOM 1379 C CA . HIS A 1 177 ? -2.440 14.571 20.330 1.00 91.12 177 HIS A CA 1
ATOM 1380 C C . HIS A 1 177 ? -1.985 13.584 21.414 1.00 91.12 177 HIS A C 1
ATOM 1382 O O . HIS A 1 177 ? -2.201 13.813 22.605 1.00 91.12 177 HIS A O 1
ATOM 1388 N N . ILE A 1 178 ? -1.371 12.475 21.001 1.00 90.88 178 ILE A N 1
ATOM 1389 C CA . ILE A 1 178 ? -0.666 11.586 21.932 1.00 90.88 178 ILE A CA 1
ATOM 1390 C C . ILE A 1 178 ? 0.481 12.397 22.549 1.00 90.88 178 ILE A C 1
ATOM 1392 O O . ILE A 1 178 ? 1.247 13.005 21.807 1.00 90.88 178 ILE A O 1
ATOM 1396 N N . SER A 1 179 ? 0.564 12.455 23.880 1.00 93.00 179 SER A N 1
ATOM 1397 C CA . SER A 1 179 ? 1.673 13.125 24.568 1.00 93.00 179 SER A CA 1
ATOM 1398 C C . SER A 1 179 ? 2.984 12.376 24.336 1.00 93.00 179 SER A C 1
ATOM 1400 O O . SER A 1 179 ? 2.968 11.167 24.098 1.00 93.00 179 SER A O 1
ATOM 1402 N N . ASP A 1 180 ? 4.118 13.064 24.467 1.00 93.56 180 ASP A N 1
ATOM 1403 C CA . ASP A 1 180 ? 5.431 12.423 24.349 1.00 93.56 180 ASP A CA 1
ATOM 1404 C C . ASP A 1 180 ? 5.593 11.259 25.327 1.00 93.56 180 ASP A C 1
ATOM 1406 O O . ASP A 1 180 ? 5.987 10.179 24.905 1.00 93.56 180 ASP A O 1
ATOM 1410 N N . GLU A 1 181 ? 5.162 11.423 26.581 1.00 96.31 181 GLU A N 1
ATOM 1411 C CA . GLU A 1 181 ? 5.171 10.354 27.588 1.00 96.31 181 GLU A CA 1
ATOM 1412 C C . GLU A 1 181 ? 4.410 9.103 27.117 1.00 96.31 181 GLU A C 1
ATOM 1414 O O . GLU A 1 181 ? 4.928 7.988 27.168 1.00 96.31 181 GLU A O 1
ATOM 1419 N N . HIS A 1 182 ? 3.184 9.268 26.611 1.00 94.81 182 HIS A N 1
ATOM 1420 C CA . HIS A 1 182 ? 2.398 8.136 26.123 1.00 94.81 182 HIS A CA 1
ATOM 1421 C C . HIS A 1 182 ? 2.993 7.532 24.849 1.00 94.81 182 HIS A C 1
ATOM 1423 O O . HIS A 1 182 ? 2.979 6.313 24.691 1.00 94.81 182 HIS A O 1
ATOM 1429 N N . ARG A 1 183 ? 3.513 8.364 23.941 1.00 92.50 183 ARG A N 1
ATOM 1430 C CA . ARG A 1 183 ? 4.159 7.928 22.699 1.00 92.50 183 ARG A CA 1
ATOM 1431 C C . ARG A 1 183 ? 5.422 7.117 22.996 1.00 92.50 183 ARG A C 1
ATOM 1433 O O . ARG A 1 183 ? 5.616 6.063 22.399 1.00 92.50 183 ARG A O 1
ATOM 1440 N N . GLU A 1 184 ? 6.247 7.571 23.936 1.00 92.75 184 GLU A N 1
ATOM 1441 C CA . GLU A 1 184 ? 7.446 6.873 24.418 1.00 92.75 184 GLU A CA 1
ATOM 1442 C C . GLU A 1 184 ? 7.101 5.572 25.150 1.00 92.75 184 GLU A C 1
ATOM 1444 O O . GLU A 1 184 ? 7.815 4.582 25.010 1.00 92.75 184 GLU A O 1
ATOM 1449 N N . ALA A 1 185 ? 5.955 5.529 25.835 1.00 94.69 185 ALA A N 1
ATOM 1450 C CA . ALA A 1 185 ? 5.386 4.304 26.396 1.00 94.69 185 ALA A CA 1
ATOM 1451 C C . ALA A 1 185 ? 4.755 3.363 25.342 1.00 94.69 185 ALA 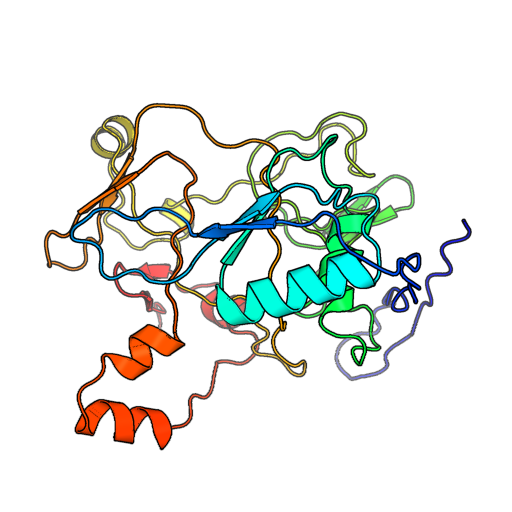A C 1
ATOM 1453 O O . ALA A 1 185 ? 4.214 2.316 25.699 1.00 94.69 185 ALA A O 1
ATOM 1454 N N . GLY A 1 186 ? 4.815 3.710 24.050 1.00 94.44 186 GLY A N 1
ATOM 1455 C CA . GLY A 1 186 ? 4.359 2.874 22.938 1.00 94.44 186 GLY A CA 1
ATOM 1456 C C . GLY A 1 186 ? 2.923 3.128 22.476 1.00 94.44 186 GLY A C 1
ATOM 1457 O O . GLY A 1 186 ? 2.410 2.355 21.669 1.00 94.44 186 GLY A O 1
ATOM 1458 N N . ALA A 1 187 ? 2.249 4.182 22.946 1.00 94.62 187 ALA A N 1
ATOM 1459 C CA . ALA A 1 187 ? 0.917 4.527 22.457 1.00 94.62 187 ALA A CA 1
ATOM 1460 C C . ALA A 1 187 ? 0.961 4.985 20.991 1.00 94.62 187 ALA A C 1
ATOM 1462 O O . ALA A 1 187 ? 1.778 5.816 20.592 1.00 94.62 187 ALA A O 1
ATOM 1463 N N . SER A 1 188 ? 0.025 4.470 20.202 1.00 92.44 188 SER A N 1
ATOM 1464 C CA . SER A 1 188 ? -0.167 4.793 18.793 1.00 92.44 188 SER A CA 1
ATOM 1465 C C . SER A 1 188 ? -1.664 4.877 18.471 1.00 92.44 188 SER A C 1
ATOM 1467 O O . SER A 1 188 ? -2.518 4.581 19.308 1.00 92.44 188 SER A O 1
ATOM 1469 N N . ARG A 1 189 ? -2.002 5.293 17.253 1.00 89.25 189 ARG A N 1
ATOM 1470 C CA . ARG A 1 189 ? -3.368 5.301 16.712 1.00 89.25 189 ARG A CA 1
ATOM 1471 C C . ARG A 1 189 ? -3.332 5.043 15.211 1.00 89.25 189 ARG A C 1
ATOM 1473 O O . ARG A 1 189 ? -2.286 5.212 14.583 1.00 89.25 189 ARG A O 1
ATOM 1480 N N . PHE A 1 190 ? -4.461 4.633 14.640 1.00 88.38 190 PHE A N 1
ATOM 1481 C CA . PHE A 1 190 ? -4.559 4.488 13.191 1.00 88.38 190 PHE A CA 1
ATOM 1482 C C . PHE A 1 190 ? -4.300 5.820 12.505 1.00 88.38 190 PHE A C 1
ATOM 1484 O O . PHE A 1 190 ? -4.816 6.842 12.941 1.00 88.38 190 PHE A O 1
ATOM 1491 N N . TYR A 1 191 ? -3.524 5.780 11.422 1.00 84.88 191 TYR A N 1
ATOM 1492 C CA . TYR A 1 191 ? -3.387 6.925 10.537 1.00 84.88 191 TYR A CA 1
ATOM 1493 C C . TYR A 1 191 ? -4.709 7.150 9.802 1.00 84.88 191 TYR A C 1
ATOM 1495 O O . TYR A 1 191 ? -5.468 8.031 10.164 1.00 84.88 191 TYR A O 1
ATOM 1503 N N . GLN A 1 192 ? -5.057 6.299 8.839 1.00 83.06 192 GLN A N 1
ATOM 1504 C CA . GLN A 1 192 ? -6.303 6.429 8.091 1.00 83.06 192 GLN A CA 1
ATOM 1505 C C . GLN A 1 192 ? -6.810 5.067 7.628 1.00 83.06 192 GLN A C 1
ATOM 1507 O O . GLN A 1 192 ? -6.040 4.264 7.101 1.00 83.06 192 GLN A O 1
ATOM 1512 N N . TRP A 1 193 ? -8.122 4.859 7.726 1.00 85.25 193 TRP A N 1
ATOM 1513 C CA . TRP A 1 193 ? -8.812 3.809 6.983 1.00 85.25 193 TRP A CA 1
ATOM 1514 C C . TRP A 1 193 ? -9.168 4.313 5.587 1.00 85.25 193 TRP A C 1
ATOM 1516 O O . TRP A 1 193 ? -9.845 5.330 5.441 1.00 85.25 193 TRP A O 1
ATOM 1526 N N . HIS A 1 194 ? -8.693 3.612 4.566 1.00 82.69 194 HIS A N 1
ATOM 1527 C CA . HIS A 1 194 ? -8.996 3.895 3.169 1.00 82.69 194 HIS A CA 1
ATOM 1528 C C . HIS A 1 194 ? -8.884 2.608 2.347 1.00 82.69 194 HIS A C 1
ATOM 1530 O O . HIS A 1 194 ? -8.340 1.606 2.811 1.00 82.69 194 HIS A O 1
ATOM 1536 N N . PHE A 1 195 ? -9.409 2.650 1.130 1.00 82.00 195 PHE A N 1
ATOM 1537 C CA . PHE A 1 195 ? -8.962 1.782 0.050 1.00 82.00 195 PHE A CA 1
ATOM 1538 C C . PHE A 1 195 ? -8.101 2.627 -0.887 1.00 82.00 195 PHE A C 1
ATOM 1540 O O . PHE A 1 195 ? -8.347 3.828 -1.039 1.00 82.00 195 PHE A O 1
ATOM 1547 N N . ASP A 1 196 ? -7.105 2.013 -1.512 1.00 79.12 196 ASP A N 1
ATOM 1548 C CA . ASP A 1 196 ? -6.350 2.671 -2.571 1.00 79.12 196 ASP A CA 1
ATOM 1549 C C . ASP A 1 196 ? -7.286 2.868 -3.759 1.00 79.12 196 ASP A C 1
ATOM 1551 O O . ASP A 1 196 ? -7.785 1.900 -4.334 1.00 79.12 196 ASP A O 1
ATOM 1555 N N . GLY A 1 197 ? -7.588 4.110 -4.121 1.00 65.75 197 GLY A N 1
ATOM 1556 C CA . GLY A 1 197 ? -8.466 4.308 -5.257 1.00 65.75 197 GLY A CA 1
ATOM 1557 C C . GLY A 1 197 ? -8.733 5.733 -5.665 1.00 65.75 197 GLY A C 1
ATOM 1558 O O . GLY A 1 197 ? -8.851 6.652 -4.855 1.00 65.75 197 GLY A O 1
ATOM 1559 N N . SER A 1 198 ? -8.818 5.881 -6.979 1.00 58.25 198 SER A N 1
ATOM 1560 C CA . SER A 1 198 ? -9.092 7.106 -7.694 1.00 58.25 198 SER A CA 1
ATOM 1561 C C . SER A 1 198 ? -10.528 7.574 -7.491 1.00 58.25 198 SER A C 1
ATOM 1563 O O . SER A 1 198 ? -11.498 6.962 -7.925 1.00 58.25 198 SER A O 1
ATOM 1565 N N . LEU A 1 199 ? -10.647 8.750 -6.889 1.00 60.41 199 LEU A N 1
ATOM 1566 C CA . LEU A 1 199 ? -11.879 9.532 -6.805 1.00 60.41 199 LEU A CA 1
ATOM 1567 C C . LEU A 1 199 ? -11.851 10.594 -7.925 1.00 60.41 199 LEU A C 1
ATOM 1569 O O . LEU A 1 199 ? -12.010 11.794 -7.695 1.00 60.41 199 LEU A O 1
ATOM 1573 N N . TYR A 1 200 ? -11.526 10.119 -9.139 1.00 64.69 200 TYR A N 1
ATOM 1574 C CA . TYR A 1 200 ? -11.199 10.895 -10.344 1.00 64.69 200 TYR A CA 1
ATOM 1575 C C . TYR A 1 200 ? -11.907 10.324 -11.593 1.00 64.69 200 TYR A C 1
ATOM 1577 O O . TYR A 1 200 ? -12.679 9.377 -11.508 1.00 64.69 200 TYR A O 1
ATOM 1585 N N . ASN A 1 201 ? -11.583 10.851 -12.783 1.00 70.31 201 ASN A N 1
ATOM 1586 C CA . ASN A 1 201 ? -12.024 10.339 -14.094 1.00 70.31 201 ASN A CA 1
ATOM 1587 C C . ASN A 1 201 ? -11.228 9.099 -14.581 1.00 70.31 201 ASN A C 1
ATOM 1589 O O . ASN A 1 201 ? -11.037 8.913 -15.782 1.00 70.31 201 ASN A O 1
ATOM 1593 N N . ILE A 1 202 ? -10.702 8.295 -13.654 1.00 74.25 202 ILE A N 1
ATOM 1594 C CA . ILE A 1 202 ? -10.011 7.026 -13.923 1.00 74.25 202 ILE A CA 1
ATOM 1595 C C . ILE A 1 202 ? -10.592 5.953 -12.990 1.00 74.25 202 ILE A C 1
ATOM 1597 O O . ILE A 1 202 ? -10.857 6.270 -11.829 1.00 74.25 202 ILE A O 1
ATOM 1601 N N . PRO A 1 203 ? -10.805 4.707 -13.446 1.00 77.06 203 PRO A N 1
ATOM 1602 C CA . PRO A 1 203 ? -11.289 3.628 -12.583 1.00 77.06 203 PRO A CA 1
ATOM 1603 C C . PRO A 1 203 ? -10.348 3.366 -11.393 1.00 77.06 203 PRO A C 1
ATOM 1605 O O . PRO A 1 203 ? -9.144 3.604 -11.532 1.00 77.06 203 PRO A O 1
ATOM 1608 N N . PRO A 1 204 ? -1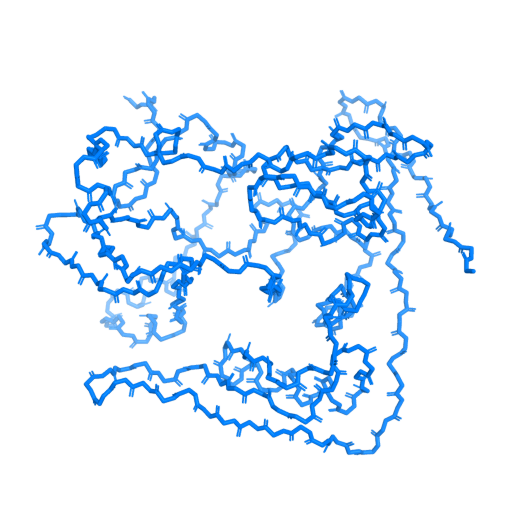0.858 2.886 -10.241 1.00 79.44 204 PRO A N 1
ATOM 1609 C CA . PRO A 1 204 ? -10.018 2.490 -9.113 1.00 79.44 204 PRO A CA 1
ATOM 1610 C C . PRO A 1 204 ? -9.068 1.348 -9.507 1.00 79.44 204 PRO A C 1
ATOM 1612 O O . PRO A 1 204 ? -9.425 0.523 -10.354 1.00 79.44 204 PRO A O 1
ATOM 1615 N N . PRO A 1 205 ? -7.873 1.265 -8.893 1.00 83.25 205 PRO A N 1
ATOM 1616 C CA . PRO A 1 205 ? -6.955 0.170 -9.142 1.00 83.25 205 PRO A CA 1
ATOM 1617 C C . PRO A 1 205 ? -7.585 -1.155 -8.728 1.00 83.25 205 PRO A C 1
ATOM 1619 O O . PRO A 1 205 ? -8.272 -1.257 -7.711 1.00 83.25 205 PRO A O 1
ATOM 1622 N N . ARG A 1 206 ? -7.293 -2.198 -9.504 1.00 87.62 206 ARG A N 1
ATOM 1623 C CA . ARG A 1 206 ? -7.744 -3.560 -9.196 1.00 87.62 206 ARG A CA 1
ATOM 1624 C C . ARG A 1 206 ? -6.980 -4.172 -8.021 1.00 87.62 206 ARG A C 1
ATOM 1626 O O . ARG A 1 206 ? -7.548 -4.965 -7.276 1.00 87.62 206 ARG A O 1
ATOM 1633 N N . VAL A 1 207 ? -5.702 -3.816 -7.866 1.00 91.81 207 VAL A N 1
ATOM 1634 C CA . VAL A 1 207 ? -4.804 -4.340 -6.827 1.00 91.81 207 VAL A CA 1
ATOM 1635 C C . VAL A 1 207 ? -3.837 -3.264 -6.329 1.00 91.81 207 VAL A C 1
ATOM 1637 O O . VAL A 1 207 ? -3.414 -2.400 -7.095 1.00 91.81 207 VAL A O 1
ATOM 1640 N N . GLY A 1 208 ? -3.446 -3.360 -5.057 1.00 90.88 208 GLY A N 1
ATOM 1641 C CA . GLY A 1 208 ? -2.319 -2.628 -4.475 1.00 90.88 208 GLY A CA 1
ATOM 1642 C C . GLY A 1 208 ? -1.138 -3.566 -4.213 1.00 90.88 208 GLY A C 1
ATOM 1643 O O . GLY A 1 208 ? -1.328 -4.754 -3.948 1.00 90.88 208 GLY A O 1
ATOM 1644 N N . CYS A 1 209 ? 0.090 -3.050 -4.283 1.00 93.62 209 CYS A N 1
ATOM 1645 C CA . CYS A 1 209 ? 1.298 -3.815 -3.971 1.00 93.62 209 CYS A CA 1
ATOM 1646 C C . CYS A 1 209 ? 2.245 -2.990 -3.100 1.00 93.62 209 CYS A C 1
ATOM 1648 O O . CYS A 1 209 ? 2.674 -1.908 -3.500 1.00 93.62 209 CYS A O 1
ATOM 1650 N N . LEU A 1 210 ? 2.595 -3.530 -1.931 1.00 94.94 210 LEU A N 1
ATOM 1651 C CA . LEU A 1 210 ? 3.526 -2.923 -0.986 1.00 94.94 210 LEU A CA 1
ATOM 1652 C C . LEU A 1 210 ? 4.768 -3.801 -0.832 1.00 94.94 210 LEU A C 1
ATOM 1654 O O . LEU A 1 210 ? 4.667 -4.992 -0.535 1.00 94.94 210 LEU A O 1
ATOM 1658 N N . LEU A 1 211 ? 5.941 -3.187 -0.984 1.00 95.00 211 LEU A N 1
ATOM 1659 C CA . LEU A 1 211 ? 7.232 -3.800 -0.699 1.00 95.00 211 LEU A CA 1
ATOM 1660 C C . LEU A 1 211 ? 7.773 -3.252 0.623 1.00 95.00 211 LEU A C 1
ATOM 1662 O O . LEU A 1 211 ? 8.047 -2.060 0.752 1.00 95.00 211 LEU A O 1
ATOM 1666 N N . ALA A 1 212 ? 7.972 -4.131 1.602 1.00 92.50 212 ALA A N 1
ATOM 1667 C CA . ALA A 1 212 ? 8.650 -3.775 2.841 1.00 92.50 212 ALA A CA 1
ATOM 1668 C C . ALA A 1 212 ? 10.175 -3.761 2.624 1.00 92.50 212 ALA A C 1
ATOM 1670 O O . ALA A 1 212 ? 10.808 -4.815 2.616 1.00 92.50 212 ALA A O 1
ATOM 1671 N N . VAL A 1 213 ? 10.757 -2.570 2.445 1.00 90.56 213 VAL A N 1
ATOM 1672 C CA . VAL A 1 213 ? 12.213 -2.381 2.276 1.00 90.56 213 VAL A CA 1
ATOM 1673 C C . VAL A 1 213 ? 12.918 -2.340 3.632 1.00 90.56 213 VAL A C 1
ATOM 1675 O O . VAL A 1 213 ? 13.803 -3.143 3.916 1.00 90.56 213 VAL A O 1
ATOM 1678 N N . GLN A 1 214 ? 12.486 -1.424 4.499 1.00 88.94 214 GLN A N 1
ATOM 1679 C CA . GLN A 1 214 ? 12.981 -1.295 5.862 1.00 88.94 214 GLN A CA 1
ATOM 1680 C C . GLN A 1 214 ? 11.797 -1.081 6.796 1.00 88.94 214 GLN A C 1
ATOM 1682 O O . GLN A 1 214 ? 11.155 -0.033 6.787 1.00 88.94 214 GLN A O 1
ATOM 1687 N N . THR A 1 215 ? 11.497 -2.089 7.608 1.00 89.19 215 THR A N 1
ATOM 1688 C CA . THR A 1 215 ? 10.431 -1.995 8.604 1.00 89.19 215 THR A CA 1
ATOM 1689 C C . THR A 1 215 ? 10.970 -1.398 9.904 1.00 89.19 215 THR A C 1
ATOM 1691 O O . THR A 1 215 ? 12.118 -1.683 10.276 1.00 89.19 215 THR A O 1
ATOM 1694 N N . PRO A 1 216 ? 10.159 -0.619 10.639 1.00 88.25 216 PRO A N 1
ATOM 1695 C CA . PRO A 1 216 ? 10.482 -0.243 12.007 1.00 88.25 216 PRO A CA 1
ATOM 1696 C C . PRO A 1 216 ? 10.818 -1.474 12.860 1.00 88.25 216 PRO A C 1
ATOM 1698 O O . PRO A 1 216 ? 10.258 -2.555 12.672 1.00 88.25 216 PRO A O 1
ATOM 1701 N N . LYS A 1 217 ? 11.749 -1.305 13.800 1.00 89.31 217 LYS A N 1
ATOM 1702 C CA . LYS A 1 217 ? 12.131 -2.322 14.786 1.00 89.31 217 LYS A CA 1
ATOM 1703 C C . LYS A 1 217 ? 11.940 -1.743 16.178 1.00 89.31 217 LYS A C 1
ATOM 1705 O O . LYS A 1 217 ? 12.173 -0.554 16.377 1.00 89.31 217 LYS A O 1
ATOM 1710 N N . GLY A 1 218 ? 11.557 -2.580 17.132 1.00 91.38 218 GLY A N 1
ATOM 1711 C CA . GLY A 1 218 ? 11.341 -2.153 18.509 1.00 91.38 218 GLY A CA 1
ATOM 1712 C C . GLY A 1 218 ? 10.288 -3.000 19.215 1.00 91.38 218 GLY A C 1
ATOM 1713 O O . GLY A 1 218 ? 9.828 -3.991 18.641 1.00 91.38 218 GLY A O 1
ATOM 1714 N N . PRO A 1 219 ? 9.929 -2.626 20.455 1.00 95.00 219 PRO A N 1
ATOM 1715 C CA . PRO A 1 219 ? 8.801 -3.228 21.149 1.00 95.00 219 PRO A CA 1
ATOM 1716 C C . PRO A 1 219 ? 7.493 -2.963 20.395 1.00 95.00 219 PRO A C 1
ATOM 1718 O O . PRO A 1 219 ? 7.392 -2.022 19.603 1.00 95.00 219 PRO A O 1
ATOM 1721 N N . ASP A 1 220 ? 6.489 -3.792 20.670 1.00 95.88 220 ASP A N 1
ATOM 1722 C CA . ASP A 1 220 ? 5.135 -3.565 20.172 1.00 95.88 220 ASP A CA 1
ATOM 1723 C C . ASP A 1 220 ? 4.609 -2.195 20.610 1.00 95.88 220 ASP A C 1
ATOM 1725 O O . ASP A 1 220 ? 4.871 -1.729 21.721 1.00 95.88 220 ASP A O 1
ATOM 1729 N N . VAL A 1 221 ? 3.800 -1.598 19.742 1.00 95.50 221 VAL A N 1
ATOM 1730 C CA . VAL A 1 221 ? 2.999 -0.414 20.041 1.00 95.50 221 VAL A CA 1
ATOM 1731 C C . VAL A 1 221 ? 1.586 -0.825 20.443 1.00 95.50 221 VAL A C 1
ATOM 1733 O O . VAL A 1 221 ? 1.078 -1.865 20.018 1.00 95.50 221 VAL A O 1
ATOM 1736 N N . THR A 1 222 ? 0.927 0.022 21.225 1.00 96.62 222 THR A N 1
ATOM 1737 C CA . THR A 1 222 ? -0.489 -0.101 21.575 1.00 96.62 222 THR A CA 1
ATOM 1738 C C . THR A 1 222 ? -1.284 0.895 20.744 1.00 96.62 222 THR A C 1
ATOM 1740 O O . THR A 1 222 ? -1.280 2.095 21.021 1.00 96.62 222 THR A O 1
ATOM 1743 N N . VAL A 1 223 ? -1.956 0.404 19.704 1.00 93.94 223 VAL A N 1
ATOM 1744 C CA . VAL A 1 223 ? -2.863 1.204 18.877 1.00 93.94 223 VAL A CA 1
ATOM 1745 C C . VAL A 1 223 ? -4.188 1.366 19.602 1.00 93.94 223 VAL A C 1
ATOM 1747 O O . VAL A 1 223 ? -4.848 0.380 19.923 1.00 93.94 223 VAL A O 1
ATOM 1750 N N . ARG A 1 224 ? -4.582 2.616 19.831 1.00 91.62 224 ARG A N 1
ATOM 1751 C CA . ARG A 1 224 ? -5.854 2.990 20.448 1.00 91.62 224 ARG A CA 1
ATOM 1752 C C . ARG A 1 224 ? -6.840 3.438 19.379 1.00 91.62 224 ARG A C 1
ATOM 1754 O O . ARG A 1 224 ? -6.472 4.201 18.484 1.00 91.62 224 ARG A O 1
ATOM 1761 N N . TRP A 1 225 ? -8.093 3.001 19.494 1.00 88.25 225 TRP A N 1
ATOM 1762 C CA . TRP A 1 225 ? -9.175 3.502 18.642 1.00 88.25 225 TRP A CA 1
ATOM 1763 C C . TRP A 1 225 ? -9.539 4.931 19.035 1.00 88.25 225 TRP A C 1
ATOM 1765 O O . TRP A 1 225 ? -9.906 5.730 18.182 1.00 88.25 225 TRP A O 1
ATOM 1775 N N . ASP A 1 226 ? -9.408 5.256 20.328 1.00 83.75 226 ASP A N 1
ATOM 1776 C CA . ASP A 1 226 ? -9.710 6.560 20.929 1.00 83.75 226 ASP A CA 1
ATOM 1777 C C . ASP A 1 226 ? -11.147 7.076 20.664 1.00 83.75 226 ASP A C 1
ATOM 1779 O O . ASP A 1 226 ? -11.482 8.199 21.034 1.00 83.75 226 ASP A O 1
ATOM 1783 N N . ASP A 1 227 ? -12.037 6.255 20.110 1.00 82.62 227 ASP A N 1
ATOM 1784 C CA . ASP A 1 227 ? -13.434 6.555 19.758 1.00 82.62 227 ASP A CA 1
ATOM 1785 C C . ASP A 1 227 ? -14.428 6.493 20.937 1.00 82.62 227 ASP A C 1
ATOM 1787 O O . ASP A 1 227 ? -15.638 6.586 20.748 1.00 82.62 227 ASP A O 1
ATOM 1791 N N . GLY A 1 228 ? -13.923 6.347 22.165 1.00 85.19 228 GLY A N 1
ATOM 1792 C CA . GLY A 1 228 ? -14.728 6.201 23.380 1.00 85.19 228 GLY A CA 1
ATOM 1793 C C . GLY A 1 228 ? -15.074 4.754 23.743 1.00 85.19 228 GLY A C 1
ATOM 1794 O O . GLY A 1 228 ? -15.536 4.521 24.856 1.00 85.19 228 GLY A O 1
ATOM 1795 N N . SER A 1 229 ? -14.790 3.775 22.876 1.00 88.62 229 SER A N 1
ATOM 1796 C CA . SER A 1 229 ? -14.987 2.351 23.193 1.00 88.62 229 SER A CA 1
ATOM 1797 C C . SER A 1 229 ? -13.974 1.802 24.205 1.00 88.62 229 SER A C 1
ATOM 1799 O O . SER A 1 229 ? -14.212 0.762 24.811 1.00 88.62 229 SER A O 1
ATOM 1801 N N . GLY A 1 230 ? -12.830 2.478 24.369 1.00 90.06 230 GLY A N 1
ATOM 1802 C CA . GLY A 1 230 ? -11.689 1.962 25.132 1.00 90.06 230 GLY A CA 1
ATOM 1803 C C . GLY A 1 230 ? -10.951 0.816 24.430 1.00 90.06 230 GLY A C 1
ATOM 1804 O O . GLY A 1 230 ? -10.118 0.164 25.052 1.00 90.06 230 GLY A O 1
ATOM 1805 N N . THR A 1 231 ? -11.250 0.559 23.151 1.00 91.62 231 THR A N 1
ATOM 1806 C CA . THR A 1 231 ? -10.617 -0.513 22.376 1.00 91.62 231 THR A CA 1
ATOM 1807 C C . THR A 1 231 ? -9.161 -0.176 22.064 1.00 91.62 231 THR A C 1
ATOM 1809 O O . THR A 1 231 ? -8.844 0.903 21.548 1.00 91.62 231 THR A O 1
ATOM 1812 N N . GLU A 1 232 ? -8.280 -1.138 22.331 1.00 94.06 232 GLU A N 1
ATOM 1813 C CA . GLU A 1 232 ? -6.851 -1.063 22.044 1.00 94.06 232 GLU A CA 1
ATOM 1814 C C . GLU A 1 232 ? -6.343 -2.389 21.465 1.00 94.06 232 GLU A C 1
ATOM 1816 O O . GLU A 1 232 ? -6.902 -3.457 21.718 1.00 94.06 232 GLU A O 1
ATOM 1821 N N . MET A 1 233 ? -5.252 -2.328 20.704 1.00 92.88 233 MET A N 1
ATOM 1822 C CA . MET A 1 233 ? -4.594 -3.498 20.132 1.00 92.88 233 MET A CA 1
ATOM 1823 C C . MET A 1 233 ? -3.081 -3.336 20.171 1.00 92.88 233 MET A C 1
ATOM 1825 O O . MET A 1 233 ? -2.535 -2.346 19.682 1.00 92.88 233 MET A O 1
ATOM 1829 N N . ARG A 1 234 ? -2.394 -4.347 20.706 1.00 94.62 234 ARG A N 1
ATOM 1830 C CA . ARG A 1 234 ? -0.939 -4.449 20.605 1.00 94.62 234 ARG A CA 1
ATOM 1831 C C . ARG A 1 234 ? -0.520 -4.988 19.245 1.00 94.62 234 ARG A C 1
ATOM 1833 O O . ARG A 1 234 ? -1.086 -5.974 18.778 1.00 94.62 234 ARG A O 1
ATOM 1840 N N . MET A 1 235 ? 0.493 -4.378 18.639 1.00 93.19 235 MET A N 1
ATOM 1841 C CA . MET A 1 235 ? 1.055 -4.841 17.371 1.00 93.19 235 MET A CA 1
ATOM 1842 C C . MET A 1 235 ? 2.515 -4.418 17.189 1.00 93.19 235 MET A C 1
ATOM 1844 O O . MET A 1 235 ? 2.932 -3.409 17.762 1.00 93.19 235 MET A O 1
ATOM 1848 N N . PRO A 1 236 ? 3.275 -5.118 16.333 1.00 93.56 236 PRO A N 1
ATOM 1849 C CA . PRO A 1 236 ? 4.591 -4.656 15.919 1.00 93.56 236 PRO A CA 1
ATOM 1850 C C . PRO A 1 236 ? 4.528 -3.263 15.269 1.00 93.56 236 PRO A C 1
ATOM 1852 O O . PRO A 1 236 ? 3.552 -2.941 14.579 1.00 93.56 236 PRO A O 1
ATOM 1855 N N . PRO A 1 237 ? 5.565 -2.425 15.433 1.00 91.44 237 PRO A N 1
ATOM 1856 C CA . PRO A 1 237 ? 5.597 -1.107 14.817 1.00 91.44 237 PRO A CA 1
ATOM 1857 C C . PRO A 1 237 ? 5.630 -1.214 13.285 1.00 91.44 237 PRO A C 1
ATOM 1859 O O . PRO A 1 237 ? 6.291 -2.080 12.715 1.00 91.44 237 PRO A O 1
ATOM 1862 N N . GLY A 1 238 ? 4.923 -0.305 12.609 1.00 88.94 238 GLY A N 1
ATOM 1863 C CA . GLY A 1 238 ? 4.830 -0.291 11.144 1.00 88.94 238 GLY A CA 1
ATOM 1864 C C . GLY A 1 238 ? 3.902 -1.354 10.546 1.00 88.94 238 GLY A C 1
ATOM 1865 O O . GLY A 1 238 ? 3.911 -1.537 9.332 1.00 88.94 238 GLY A O 1
ATOM 1866 N N . ALA A 1 239 ? 3.109 -2.051 11.365 1.00 91.25 239 ALA A N 1
ATOM 1867 C CA . ALA A 1 239 ? 2.083 -2.960 10.871 1.00 91.25 239 ALA A CA 1
ATOM 1868 C C . ALA A 1 239 ? 0.975 -2.209 10.109 1.00 91.25 239 ALA A C 1
ATOM 1870 O O . ALA A 1 239 ? 0.592 -1.092 10.461 1.00 91.25 239 ALA A O 1
ATOM 1871 N N . THR A 1 240 ? 0.428 -2.858 9.082 1.00 91.12 240 THR A N 1
ATOM 1872 C CA . THR A 1 240 ? -0.732 -2.374 8.326 1.00 91.12 240 THR A CA 1
ATOM 1873 C C . THR A 1 240 ? -1.942 -3.226 8.673 1.00 91.12 240 THR A C 1
ATOM 1875 O O . THR A 1 240 ? -1.894 -4.451 8.564 1.00 91.12 240 THR A O 1
ATOM 1878 N N . ALA A 1 241 ? -3.034 -2.583 9.081 1.00 90.69 241 ALA A N 1
ATOM 1879 C CA . ALA A 1 241 ? -4.302 -3.265 9.292 1.00 90.69 241 ALA A CA 1
ATOM 1880 C C . ALA A 1 241 ? -5.090 -3.344 7.979 1.00 90.69 241 ALA A C 1
ATOM 1882 O O . ALA A 1 241 ? -5.126 -2.387 7.211 1.00 90.69 241 ALA A O 1
ATOM 1883 N N . MET A 1 242 ? -5.732 -4.487 7.743 1.00 91.69 242 MET A N 1
ATOM 1884 C CA . MET A 1 242 ? -6.547 -4.753 6.557 1.00 91.69 242 MET A CA 1
ATOM 1885 C C . MET A 1 242 ? -7.931 -5.232 6.991 1.00 91.69 242 MET A C 1
ATOM 1887 O O . MET A 1 242 ? -8.053 -5.986 7.956 1.00 91.69 242 MET A O 1
ATOM 1891 N N . VAL A 1 243 ? -8.971 -4.832 6.257 1.00 91.00 243 VAL A N 1
ATOM 1892 C CA . VAL A 1 243 ? -10.352 -5.285 6.475 1.00 91.00 243 VAL A CA 1
ATOM 1893 C C . VAL A 1 243 ? -10.910 -5.833 5.168 1.00 91.00 243 VAL A C 1
ATOM 1895 O O . VAL A 1 243 ? -10.848 -5.180 4.129 1.00 91.00 243 VAL A O 1
ATOM 1898 N N . ALA A 1 244 ? -11.497 -7.028 5.217 1.00 91.94 244 ALA A N 1
ATOM 1899 C CA . ALA A 1 244 ? -12.196 -7.602 4.074 1.00 91.94 244 ALA A CA 1
ATOM 1900 C C . ALA A 1 244 ? -13.597 -6.981 3.937 1.00 91.94 244 ALA A C 1
ATOM 1902 O O . ALA A 1 244 ? -14.522 -7.340 4.668 1.00 91.94 244 ALA A O 1
ATOM 1903 N N . GLY A 1 245 ? -13.772 -6.076 2.970 1.00 90.62 245 GLY A N 1
ATOM 1904 C CA . GLY A 1 245 ? -15.059 -5.413 2.718 1.00 90.62 245 GLY A CA 1
ATOM 1905 C C . GLY A 1 245 ? -16.201 -6.385 2.391 1.00 90.62 245 GLY A C 1
ATOM 1906 O O . GLY A 1 245 ? -17.322 -6.202 2.862 1.00 90.62 245 GLY A O 1
ATOM 1907 N N . SER A 1 246 ? -15.916 -7.478 1.675 1.00 90.06 246 SER A N 1
ATOM 1908 C CA . SER A 1 246 ? -16.902 -8.536 1.407 1.00 90.06 246 SER A CA 1
ATOM 1909 C C . SER A 1 246 ? -17.400 -9.206 2.690 1.00 90.06 246 SER A C 1
ATOM 1911 O O . SER A 1 246 ? -18.593 -9.478 2.830 1.00 90.06 246 SER A O 1
ATOM 1913 N N . ARG A 1 247 ? -16.503 -9.430 3.658 1.00 91.62 247 ARG A N 1
ATOM 1914 C CA . ARG A 1 247 ? -16.862 -9.974 4.968 1.00 91.62 247 ARG A CA 1
ATOM 1915 C C . ARG A 1 247 ? -17.644 -8.957 5.790 1.00 91.62 247 ARG A C 1
ATOM 1917 O O . ARG A 1 247 ? -18.640 -9.338 6.395 1.00 91.62 247 ARG A O 1
ATOM 1924 N N . ALA A 1 248 ? -17.239 -7.687 5.770 1.00 91.69 248 ALA A N 1
ATOM 1925 C CA . ALA A 1 248 ? -17.963 -6.610 6.441 1.00 91.69 248 ALA A CA 1
ATOM 1926 C C . ALA A 1 248 ? -19.418 -6.515 5.947 1.00 91.69 248 ALA A C 1
ATOM 1928 O O . ALA A 1 248 ? -20.333 -6.515 6.764 1.00 91.69 248 ALA A O 1
ATOM 1929 N N . LEU A 1 249 ? -19.645 -6.556 4.628 1.00 93.19 249 LEU A N 1
ATOM 1930 C CA . LEU A 1 249 ? -20.985 -6.572 4.027 1.00 93.19 249 LEU A CA 1
ATOM 1931 C C . LEU A 1 249 ? -21.813 -7.794 4.464 1.00 93.19 249 LEU A C 1
ATOM 1933 O O . LEU A 1 249 ? -23.002 -7.665 4.748 1.00 93.19 249 LEU A O 1
ATOM 1937 N N . ALA A 1 250 ? -21.189 -8.973 4.540 1.00 92.88 250 ALA A N 1
ATOM 1938 C CA . ALA A 1 250 ? -21.848 -10.212 4.958 1.00 92.88 250 ALA A CA 1
ATOM 1939 C C . ALA A 1 250 ? -22.200 -10.256 6.457 1.00 92.88 250 ALA A C 1
ATOM 1941 O O . ALA A 1 250 ? -23.037 -11.060 6.859 1.00 92.88 250 ALA A O 1
ATOM 1942 N N . LEU A 1 251 ? -21.547 -9.432 7.282 1.00 94.31 251 LEU A N 1
ATOM 1943 C CA . LEU A 1 251 ? -21.802 -9.332 8.721 1.00 94.31 251 LEU A CA 1
ATOM 1944 C C . LEU A 1 251 ? -22.925 -8.346 9.071 1.00 94.31 251 LEU A C 1
ATOM 1946 O O . LEU A 1 251 ? -23.389 -8.361 10.210 1.00 94.31 251 LEU A O 1
ATOM 1950 N N . LEU A 1 252 ? -23.356 -7.505 8.127 1.00 96.19 252 LEU A N 1
ATOM 1951 C CA . LEU A 1 252 ? -24.475 -6.590 8.339 1.00 96.19 252 LEU A CA 1
ATOM 1952 C C . LEU A 1 252 ? -25.782 -7.365 8.550 1.00 96.19 252 LEU A C 1
ATOM 1954 O O . LEU A 1 252 ? -26.041 -8.376 7.886 1.00 96.19 252 LEU A O 1
ATOM 1958 N N . ASP A 1 253 ? -26.632 -6.840 9.434 1.00 98.06 253 ASP A N 1
ATOM 1959 C CA . ASP A 1 253 ? -28.020 -7.282 9.538 1.00 98.06 253 ASP A CA 1
ATOM 1960 C C . ASP A 1 253 ? -28.761 -7.075 8.206 1.00 98.06 253 ASP A C 1
ATOM 1962 O O . ASP A 1 253 ? -28.328 -6.305 7.346 1.00 98.06 253 ASP A O 1
ATOM 1966 N N . GLU A 1 254 ? -29.880 -7.779 8.021 1.00 98.06 254 GLU A N 1
ATOM 1967 C CA . GLU A 1 254 ? -30.626 -7.746 6.759 1.00 98.06 254 GLU A CA 1
ATOM 1968 C C . GLU A 1 254 ? -30.990 -6.321 6.332 1.00 98.06 254 GLU A C 1
ATOM 1970 O O . GLU A 1 254 ? -30.763 -5.949 5.183 1.00 98.06 254 GLU A O 1
ATOM 1975 N N . ALA A 1 255 ? -31.519 -5.510 7.250 1.00 98.12 255 ALA A N 1
ATOM 1976 C CA . ALA A 1 255 ? -32.018 -4.180 6.924 1.00 98.12 255 ALA A CA 1
ATOM 1977 C C . ALA A 1 255 ? -30.875 -3.247 6.497 1.00 98.12 255 ALA A C 1
ATOM 1979 O O . ALA A 1 255 ? -30.960 -2.580 5.458 1.00 98.12 255 ALA A O 1
ATOM 1980 N N . THR A 1 256 ? -29.772 -3.247 7.247 1.00 97.81 256 THR A N 1
ATOM 1981 C CA . THR A 1 256 ? -28.581 -2.460 6.908 1.00 97.81 256 THR A CA 1
ATOM 1982 C C . THR A 1 256 ? -27.931 -2.955 5.616 1.00 97.81 256 THR A C 1
ATOM 1984 O O . THR A 1 256 ? -27.538 -2.146 4.774 1.00 97.81 256 THR A O 1
ATOM 1987 N N . ARG A 1 257 ? -27.871 -4.274 5.393 1.00 97.62 257 ARG A N 1
ATOM 1988 C CA . ARG A 1 257 ? -27.312 -4.848 4.161 1.00 97.62 257 ARG A CA 1
ATOM 1989 C C . ARG A 1 257 ? -28.127 -4.456 2.932 1.00 97.62 257 ARG A C 1
ATOM 1991 O O . ARG A 1 257 ? -27.542 -4.045 1.933 1.00 97.62 257 ARG A O 1
ATOM 1998 N N . GLN A 1 258 ? -29.457 -4.527 3.008 1.00 97.88 258 GLN A N 1
ATOM 1999 C CA . GLN A 1 258 ? -30.333 -4.076 1.923 1.00 97.88 258 GLN A CA 1
ATOM 2000 C C . GLN A 1 258 ? -30.161 -2.584 1.649 1.00 97.88 258 GLN A C 1
ATOM 2002 O O . GLN A 1 258 ? -30.091 -2.184 0.489 1.00 97.88 258 GLN A O 1
ATOM 2007 N N . THR A 1 259 ? -30.013 -1.775 2.697 1.00 97.56 259 THR A N 1
ATOM 2008 C CA . THR A 1 259 ? -29.734 -0.343 2.549 1.00 97.56 259 THR A CA 1
ATOM 2009 C C . THR A 1 259 ? -28.419 -0.119 1.801 1.00 97.56 259 THR A C 1
ATOM 2011 O O . THR A 1 259 ? -28.397 0.622 0.821 1.00 97.56 259 THR A O 1
ATOM 2014 N N . ALA A 1 260 ? -27.340 -0.805 2.192 1.00 94.94 260 ALA A N 1
ATOM 2015 C CA . ALA A 1 260 ? -26.033 -0.683 1.547 1.00 94.94 260 ALA A CA 1
ATOM 2016 C C . ALA A 1 260 ? -26.060 -1.102 0.064 1.00 94.94 260 ALA A C 1
ATOM 2018 O O . ALA A 1 260 ? -25.528 -0.384 -0.779 1.00 94.94 260 ALA A O 1
ATOM 2019 N N . LEU A 1 261 ? -26.721 -2.219 -0.269 1.00 95.81 261 LEU A N 1
ATOM 2020 C CA . LEU A 1 261 ? -26.827 -2.736 -1.644 1.00 95.81 261 LEU A CA 1
ATOM 2021 C C . 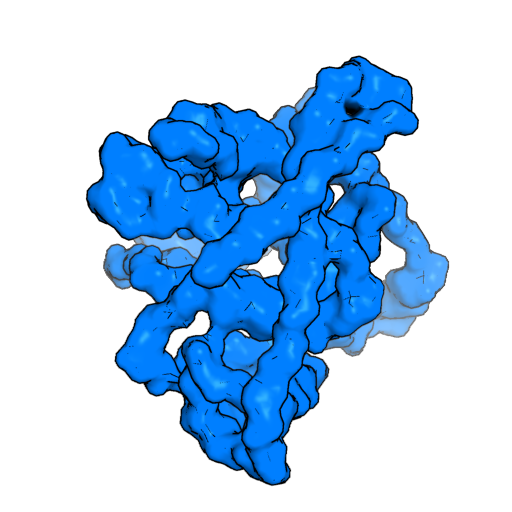LEU A 1 261 ? -27.654 -1.842 -2.583 1.00 95.81 261 LEU A C 1
ATOM 2023 O O . LEU A 1 261 ? -27.467 -1.901 -3.797 1.00 95.81 261 LEU A O 1
ATOM 2027 N N . HIS A 1 262 ? -28.553 -1.023 -2.033 1.00 97.38 262 HIS A N 1
ATOM 2028 C CA . HIS A 1 262 ? -29.437 -0.135 -2.796 1.00 97.38 262 HIS A CA 1
ATOM 2029 C C . HIS A 1 262 ? -29.070 1.348 -2.658 1.00 97.38 262 HIS A C 1
ATOM 2031 O O . HIS A 1 262 ? -29.816 2.217 -3.109 1.00 97.38 262 HIS A O 1
ATOM 2037 N N . SER A 1 263 ? -27.918 1.647 -2.060 1.00 96.00 263 SER A N 1
ATOM 2038 C CA . SER A 1 263 ? -27.394 3.004 -1.931 1.00 96.00 263 SER A CA 1
ATOM 2039 C C . SER A 1 263 ? -26.281 3.270 -2.940 1.00 96.00 263 SER A C 1
ATOM 2041 O O . SER A 1 263 ? -25.672 2.360 -3.502 1.00 96.00 263 SER A O 1
ATOM 2043 N N . ARG A 1 264 ? -25.998 4.551 -3.169 1.00 91.19 264 ARG A N 1
ATOM 2044 C CA . ARG A 1 264 ? -24.838 5.013 -3.933 1.00 91.19 264 ARG A CA 1
ATOM 2045 C C . ARG A 1 264 ? -24.056 5.991 -3.076 1.00 91.19 264 ARG A C 1
ATOM 2047 O O . ARG A 1 264 ? -24.648 6.745 -2.309 1.00 91.19 264 ARG A O 1
ATOM 2054 N N . ILE A 1 265 ? -22.740 5.961 -3.224 1.00 84.56 265 ILE A N 1
ATOM 2055 C CA . ILE A 1 265 ? -21.835 6.917 -2.595 1.00 84.56 265 ILE A CA 1
ATOM 2056 C C . ILE A 1 265 ? -21.261 7.781 -3.710 1.00 84.56 265 ILE A C 1
ATOM 2058 O O . ILE A 1 265 ? -20.795 7.259 -4.724 1.00 84.56 265 ILE A O 1
ATOM 2062 N N . GLU A 1 266 ? -21.310 9.092 -3.515 1.00 82.62 266 GLU A N 1
ATOM 2063 C CA . GLU A 1 266 ? -20.577 10.055 -4.325 1.00 82.62 266 GLU A CA 1
ATOM 2064 C C . GLU A 1 266 ? -19.379 10.531 -3.510 1.00 82.62 266 GLU A C 1
ATOM 2066 O O . GLU A 1 266 ? -19.522 11.019 -2.389 1.00 82.62 266 GLU A O 1
ATOM 2071 N N . TYR A 1 267 ? -18.184 10.333 -4.054 1.00 77.56 267 TYR A N 1
ATOM 2072 C CA . TYR A 1 267 ? -16.959 10.808 -3.431 1.00 77.56 267 TYR A CA 1
ATOM 2073 C C . TYR A 1 267 ? -16.648 12.224 -3.902 1.00 77.56 267 TYR A C 1
ATOM 2075 O O . TYR A 1 267 ? -16.884 12.562 -5.061 1.00 77.56 267 TYR A O 1
ATOM 2083 N N . ALA A 1 268 ? -16.054 13.031 -3.020 1.00 76.50 268 ALA A N 1
ATOM 2084 C CA . ALA A 1 268 ? -15.582 14.356 -3.396 1.00 76.50 268 ALA A CA 1
ATOM 2085 C C . ALA A 1 268 ? -14.573 14.266 -4.562 1.00 76.50 268 ALA A C 1
ATOM 2087 O O . ALA A 1 268 ? -13.681 13.406 -4.536 1.00 76.50 268 ALA A O 1
ATOM 2088 N N . PRO A 1 269 ? -14.669 15.154 -5.569 1.00 69.12 269 PRO A N 1
ATOM 2089 C CA . PRO A 1 269 ? -13.703 15.196 -6.657 1.00 69.12 269 PRO A CA 1
ATOM 2090 C C . PRO A 1 269 ? -12.325 15.526 -6.088 1.00 69.12 269 PRO A C 1
ATOM 2092 O O . PRO A 1 269 ? -12.179 16.456 -5.297 1.00 69.12 269 PRO A O 1
ATOM 2095 N N . HIS A 1 270 ? -11.305 14.763 -6.485 1.00 70.19 270 HIS A N 1
ATOM 2096 C CA . HIS A 1 270 ? -9.961 14.900 -5.921 1.00 70.19 270 HIS A CA 1
ATOM 2097 C C . HIS A 1 270 ? -9.956 14.825 -4.386 1.00 70.19 270 HIS A C 1
ATOM 2099 O O . HIS A 1 270 ? -9.374 15.684 -3.730 1.00 70.19 270 HIS A O 1
ATOM 2105 N N . ALA A 1 271 ? -10.597 13.809 -3.797 1.00 72.88 271 ALA A N 1
ATOM 2106 C CA . ALA A 1 271 ? -10.885 13.781 -2.360 1.00 72.88 271 ALA A CA 1
ATOM 2107 C C . ALA A 1 271 ? -9.676 14.032 -1.442 1.00 72.88 271 ALA A C 1
ATOM 2109 O O . ALA A 1 271 ? -9.836 14.670 -0.411 1.00 72.88 271 ALA A O 1
ATOM 2110 N N . PHE A 1 272 ? -8.464 13.595 -1.803 1.00 73.19 272 PHE A N 1
ATOM 2111 C CA . PHE A 1 272 ? -7.266 13.904 -1.010 1.00 73.19 272 PHE A CA 1
ATOM 2112 C C . PHE A 1 272 ? -6.876 15.387 -1.057 1.00 73.19 272 PHE A C 1
ATOM 2114 O O . PHE A 1 272 ? -6.422 15.924 -0.054 1.00 73.19 272 PHE A O 1
ATOM 2121 N N . ALA A 1 273 ? -7.074 16.060 -2.193 1.00 73.75 273 ALA A N 1
ATOM 2122 C CA . ALA A 1 273 ? -6.901 17.507 -2.298 1.00 73.75 273 ALA A CA 1
ATOM 2123 C C . ALA A 1 273 ? -8.052 18.250 -1.605 1.00 73.75 273 ALA A C 1
ATOM 2125 O O . ALA A 1 273 ? -7.814 19.209 -0.879 1.00 73.75 273 ALA A O 1
ATOM 2126 N N . TRP A 1 274 ? -9.289 17.774 -1.775 1.00 76.00 274 TRP A N 1
ATOM 2127 C CA . TRP A 1 274 ? -10.471 18.345 -1.128 1.00 76.00 274 TRP A CA 1
ATOM 2128 C C . TRP A 1 274 ? -10.393 18.253 0.406 1.00 76.00 274 TRP A C 1
ATOM 2130 O O . TRP A 1 274 ? -10.695 19.219 1.098 1.00 76.00 274 TRP A O 1
ATOM 2140 N N . MET A 1 275 ? -9.909 17.128 0.943 1.00 77.88 275 MET A N 1
ATOM 2141 C CA . MET A 1 275 ? -9.689 16.920 2.380 1.00 77.88 275 MET A CA 1
ATOM 2142 C C . MET A 1 275 ? -8.309 17.382 2.861 1.00 77.88 275 MET A C 1
ATOM 2144 O O . MET A 1 275 ? -8.016 17.221 4.040 1.00 77.88 275 MET A O 1
ATOM 2148 N N . ALA A 1 276 ? -7.460 17.967 2.010 1.00 78.31 276 ALA A N 1
ATOM 2149 C CA . ALA A 1 276 ? -6.128 18.420 2.419 1.00 78.31 276 ALA A CA 1
ATOM 2150 C C . ALA A 1 276 ? -6.118 19.370 3.640 1.00 78.31 276 ALA A C 1
ATOM 2152 O O . ALA A 1 276 ? -5.203 19.243 4.455 1.00 78.31 276 ALA A O 1
ATOM 2153 N N . PRO A 1 277 ? -7.091 20.296 3.824 1.00 81.88 277 PRO A N 1
ATOM 2154 C CA . PRO A 1 277 ? -7.159 21.117 5.036 1.00 81.88 277 PRO A CA 1
ATOM 2155 C C . PRO A 1 277 ? -7.875 20.423 6.208 1.00 81.88 277 PRO A C 1
ATOM 2157 O O . PRO A 1 277 ? -7.847 20.930 7.333 1.00 81.88 277 PRO A O 1
ATOM 2160 N N . ALA A 1 278 ? -8.546 19.294 5.963 1.00 84.94 278 ALA A N 1
ATOM 2161 C CA . ALA A 1 278 ? -9.214 18.525 7.000 1.00 84.94 278 ALA A CA 1
ATOM 2162 C C . ALA A 1 278 ? -8.186 17.785 7.859 1.00 84.94 278 ALA A C 1
ATOM 2164 O O . ALA A 1 278 ? -7.069 17.484 7.439 1.00 84.94 278 ALA A O 1
ATOM 2165 N N . ARG A 1 279 ? -8.587 17.463 9.086 1.00 86.00 279 ARG A N 1
ATOM 2166 C CA . ARG A 1 279 ? -7.780 16.641 9.988 1.00 86.00 279 ARG A CA 1
ATOM 2167 C C . ARG A 1 279 ? -8.577 15.432 10.427 1.00 86.00 279 ARG A C 1
ATOM 2169 O O . ARG A 1 279 ? -9.800 15.490 10.575 1.00 86.00 279 ARG A O 1
ATOM 2176 N N . SER A 1 280 ? -7.876 14.330 10.649 1.00 84.75 280 SER A N 1
ATOM 2177 C CA . SER A 1 280 ? -8.509 13.115 11.124 1.00 84.75 280 SER A CA 1
ATOM 2178 C C . SER A 1 280 ? -8.906 13.260 12.585 1.00 84.75 280 SER A C 1
ATOM 2180 O O . SER A 1 280 ? -8.092 13.508 13.479 1.00 84.75 280 SER A O 1
ATOM 2182 N N . THR A 1 281 ? -10.189 13.055 12.827 1.00 81.69 281 THR A N 1
ATOM 2183 C CA . THR A 1 281 ? -10.705 12.588 14.104 1.00 81.69 281 THR A CA 1
ATOM 2184 C C . THR A 1 281 ? -10.339 11.120 14.308 1.00 81.69 281 THR A C 1
ATOM 2186 O O . THR A 1 281 ? -9.752 10.461 13.449 1.00 81.69 281 THR A O 1
ATOM 2189 N N . ARG A 1 282 ? -10.755 10.584 15.449 1.00 74.50 282 ARG A N 1
ATOM 2190 C CA . ARG A 1 282 ? -10.627 9.167 15.794 1.00 74.50 282 ARG A CA 1
ATOM 2191 C C . ARG A 1 282 ? -11.574 8.264 14.983 1.00 74.50 282 ARG A C 1
ATOM 2193 O O . ARG A 1 282 ? -11.402 7.055 14.977 1.00 74.50 282 ARG A O 1
ATOM 2200 N N . LEU A 1 283 ? -12.551 8.854 14.285 1.00 67.81 283 LEU A N 1
ATOM 2201 C CA . LEU A 1 283 ? -13.604 8.169 13.524 1.00 67.81 283 LEU A CA 1
ATOM 2202 C C . LEU A 1 283 ? -13.578 8.473 12.011 1.00 67.81 283 LEU A C 1
ATOM 2204 O O . LEU A 1 283 ? -14.405 7.950 11.271 1.00 67.81 283 LEU A O 1
ATOM 2208 N N . GLY A 1 284 ? -12.664 9.324 11.535 1.00 69.56 284 GLY A N 1
ATOM 2209 C CA . GLY A 1 284 ? -12.638 9.815 10.150 1.00 69.56 284 GLY A CA 1
ATOM 2210 C C . GLY A 1 284 ? -12.241 11.289 10.056 1.00 69.56 284 GLY A C 1
ATOM 2211 O O . GLY A 1 284 ? -11.847 11.882 11.053 1.00 69.56 284 GLY A O 1
ATOM 2212 N N . HIS A 1 285 ? -12.340 11.912 8.884 1.00 64.94 285 HIS A N 1
ATOM 2213 C CA . HIS A 1 285 ? -11.930 13.313 8.693 1.00 64.94 285 HIS A CA 1
ATOM 2214 C C . HIS A 1 285 ? -13.053 14.285 9.072 1.00 64.94 285 HIS A C 1
ATOM 2216 O O . HIS A 1 285 ? -14.215 14.025 8.771 1.00 64.94 285 HIS A O 1
ATOM 2222 N N . LEU A 1 286 ? -12.702 15.417 9.690 1.00 60.91 286 LEU A N 1
ATOM 2223 C CA . LEU A 1 286 ? -13.587 16.580 9.812 1.00 60.91 286 LEU A CA 1
ATOM 2224 C C . LEU A 1 286 ? -12.926 17.793 9.148 1.00 60.91 286 LEU A C 1
ATOM 2226 O O . LEU A 1 286 ? -11.752 18.083 9.402 1.00 60.91 286 LEU A O 1
ATOM 2230 N N . SER A 1 287 ? -13.679 18.493 8.296 1.00 51.12 287 SER A N 1
ATOM 2231 C CA . SER A 1 287 ? -13.313 19.824 7.812 1.00 51.12 287 SER A CA 1
ATOM 2232 C C . SER A 1 287 ? -13.616 20.861 8.893 1.00 51.12 287 SER A C 1
ATOM 2234 O O . SER A 1 287 ? -14.604 20.752 9.613 1.00 51.12 287 SER A O 1
ATOM 2236 N N . TRP A 1 288 ? -12.765 21.879 9.001 1.00 48.84 288 TRP A N 1
ATOM 2237 C CA . TRP A 1 288 ? -12.955 22.996 9.935 1.00 48.84 288 TRP A CA 1
ATOM 2238 C C . TRP A 1 288 ? -14.019 24.008 9.487 1.00 48.84 288 TRP A C 1
ATOM 2240 O O . TRP A 1 288 ? -14.314 24.944 10.222 1.00 48.84 288 TRP A O 1
ATOM 2250 N N . GLU A 1 289 ? -14.597 23.815 8.304 1.00 42.03 289 GLU A N 1
ATOM 2251 C CA . GLU A 1 289 ? -15.690 24.626 7.774 1.00 42.03 289 GLU A CA 1
ATOM 2252 C C . GLU A 1 289 ? -16.973 23.786 7.742 1.00 42.03 289 GLU A C 1
ATOM 2254 O O . GLU A 1 289 ? -17.232 23.061 6.780 1.00 42.03 289 GLU A O 1
ATOM 2259 N N . LEU A 1 290 ? -17.732 23.866 8.837 1.00 38.47 290 LEU A N 1
ATOM 2260 C CA . LEU A 1 290 ? -19.184 23.690 8.907 1.00 38.47 290 LEU A CA 1
ATOM 2261 C C . LEU A 1 290 ? -19.744 24.762 9.845 1.00 38.47 290 LEU A C 1
ATOM 2263 O O . LEU A 1 290 ? -19.172 24.924 10.948 1.00 38.47 290 LEU A O 1
#

InterPro domains:
  IPR003819 TauD/TfdA-like domain [PF02668] (50-271)
  IPR042098 Glutarate 2-hydroxylase superfamily [G3DSA:3.60.130.10] (35-289)
  IPR051178 TfdA dioxygenase [PTHR43779] (36-280)